Protein AF-A0A371GW96-F1 (afdb_monomer)

Foldseek 3Di:
DVVVVLVVLLVVLVVVCVVPVPDPVSVVSLLVSLVVLLVVLVVVLVVVVVVLVVVLVVVLVVLVVVLVVVVVVDPDDPVPSVVVSVVVNVVSVVVSVVVSVLSDDDDDDQLQAAPPVSAGEDWWWAAPVGHIHHLSVVVVCCVPPHQADPPPRHGHDNVRIDTPVVSVVVSVVSCVSRSNSSDDPDPPPVPDPDPPDDPDDD

Solvent-accessible surface area (backbone atoms only — not comparable to full-atom values): 11857 Å² total; per-residue (Å²): 114,68,71,60,51,54,56,50,50,53,53,50,41,55,56,42,42,75,75,40,61,80,43,64,66,51,52,54,53,48,52,54,49,29,51,53,46,24,53,56,31,52,60,53,41,54,51,50,54,51,54,52,51,56,49,48,54,52,51,54,50,52,52,53,51,51,53,54,56,53,54,75,73,43,101,62,72,71,70,62,60,54,52,54,52,52,54,52,52,54,52,50,50,52,54,54,51,61,70,44,51,60,71,49,84,78,81,82,60,67,94,49,26,17,82,82,80,70,42,70,53,85,50,36,23,28,42,92,90,71,51,58,32,36,45,53,58,51,55,45,42,42,71,76,75,37,55,39,36,94,81,83,61,45,83,39,58,81,89,58,56,39,79,32,60,69,59,47,51,51,41,50,60,46,42,75,58,26,31,63,70,41,54,74,74,79,76,81,59,96,81,70,96,78,89,81,78,78,89,72,81,136

Nearest PDB structures (foldseek):
  2f42-assembly1_A-2  TM=9.065E-01  e=1.487E-10  Danio rerio
  2c2l-assembly4_D  TM=7.627E-01  e=5.392E-11  Mus musculus
  2oxq-assembly1_D  TM=9.877E-01  e=1.028E-08  Danio rerio
  2c2l-assembly3_C  TM=5.276E-01  e=3.230E-10  Mus musculus
  7l3l-assembly2_D  TM=9.555E-01  e=3.650E-05  Homo sapiens

Radius of gyration: 25.35 Å; Cα contacts (8 Å, |Δi|>4): 154; chains: 1; bounding box: 70×41×68 Å

Structure (mmCIF, N/CA/C/O backbone):
data_AF-A0A371GW96-F1
#
_entry.id   AF-A0A371GW96-F1
#
loop_
_atom_site.group_PDB
_atom_site.id
_atom_site.type_symbol
_atom_site.label_atom_id
_atom_site.label_alt_id
_atom_site.label_comp_id
_atom_site.label_asym_id
_atom_site.label_entity_id
_atom_site.label_seq_id
_atom_site.pdbx_PDB_ins_code
_atom_site.Cartn_x
_atom_site.Cartn_y
_atom_site.Cartn_z
_atom_site.occupancy
_atom_site.B_iso_or_equiv
_atom_site.auth_seq_id
_atom_site.auth_comp_id
_atom_site.auth_asym_id
_atom_site.auth_atom_id
_atom_site.pdbx_PDB_model_num
ATOM 1 N N . MET A 1 1 ? -16.208 19.179 -3.869 1.00 54.88 1 MET A N 1
ATOM 2 C CA . MET A 1 1 ? -15.175 19.942 -4.609 1.00 54.88 1 MET A CA 1
ATOM 3 C C . MET A 1 1 ? -13.768 19.377 -4.390 1.00 54.88 1 MET A C 1
ATOM 5 O O . MET A 1 1 ? -13.076 19.176 -5.375 1.00 54.88 1 MET A O 1
ATOM 9 N N . ILE A 1 2 ? -13.374 19.031 -3.155 1.00 62.50 2 ILE A N 1
ATOM 10 C CA . ILE A 1 2 ? -12.035 18.492 -2.819 1.00 62.50 2 ILE A CA 1
ATOM 11 C C . ILE A 1 2 ? -11.739 17.123 -3.471 1.00 62.50 2 ILE A C 1
ATOM 13 O O . ILE A 1 2 ? -10.679 16.943 -4.059 1.00 62.50 2 ILE A O 1
ATOM 17 N N . LEU A 1 3 ? -12.696 16.184 -3.468 1.00 62.75 3 LEU A N 1
ATOM 18 C CA . LEU A 1 3 ? -12.509 14.853 -4.074 1.00 62.75 3 LEU A CA 1
ATOM 19 C C . LEU A 1 3 ? -12.192 14.918 -5.582 1.00 62.75 3 LEU A C 1
ATOM 21 O O . LEU A 1 3 ? -11.344 14.187 -6.082 1.00 62.75 3 LEU A O 1
ATOM 25 N N . LEU A 1 4 ? -12.852 15.835 -6.300 1.00 69.25 4 LEU A N 1
ATOM 26 C CA . LEU A 1 4 ? -12.644 16.035 -7.735 1.00 69.25 4 LEU A CA 1
ATOM 27 C C . LEU A 1 4 ? -11.243 16.589 -8.023 1.00 69.25 4 LEU A C 1
ATOM 29 O O . LEU A 1 4 ? -10.614 16.173 -8.989 1.00 69.25 4 LEU A O 1
ATOM 33 N N . LEU A 1 5 ? -10.743 17.485 -7.166 1.00 74.31 5 LEU A N 1
ATOM 34 C CA . LEU A 1 5 ? -9.399 18.044 -7.285 1.00 74.31 5 LEU A CA 1
ATOM 35 C C . LEU A 1 5 ? -8.329 16.951 -7.148 1.00 74.31 5 LEU A C 1
ATOM 37 O O . LEU A 1 5 ? -7.431 16.885 -7.980 1.00 74.31 5 LEU A O 1
ATOM 41 N N . PHE A 1 6 ? -8.469 16.046 -6.174 1.00 78.56 6 PHE A N 1
ATOM 42 C CA . PHE A 1 6 ? -7.543 14.921 -6.007 1.00 78.56 6 PHE A CA 1
ATOM 43 C C . PHE A 1 6 ? -7.522 13.988 -7.221 1.00 78.56 6 PHE A C 1
ATOM 45 O O . PHE A 1 6 ? -6.451 13.641 -7.712 1.00 78.56 6 PHE A O 1
ATOM 52 N N . VAL A 1 7 ? -8.694 13.639 -7.761 1.00 75.75 7 VAL A N 1
ATOM 53 C CA . VAL A 1 7 ? -8.794 12.792 -8.962 1.00 75.75 7 VAL A CA 1
ATOM 54 C C . VAL A 1 7 ? -8.129 13.452 -10.175 1.00 75.75 7 VAL A C 1
ATOM 56 O O . VAL A 1 7 ? -7.471 12.775 -10.965 1.00 75.75 7 VAL A O 1
ATOM 59 N N . VAL A 1 8 ? -8.285 14.769 -10.335 1.00 78.75 8 VAL A N 1
ATOM 60 C CA . VAL A 1 8 ? -7.662 15.519 -11.436 1.00 78.75 8 VAL A CA 1
ATOM 61 C C . VAL A 1 8 ? -6.141 15.585 -11.271 1.00 78.75 8 VAL A C 1
ATOM 63 O O . VAL A 1 8 ? -5.432 15.363 -12.250 1.00 78.75 8 VAL A O 1
ATOM 66 N N . ILE A 1 9 ? -5.636 15.820 -10.055 1.00 81.31 9 ILE A N 1
ATOM 67 C CA . ILE A 1 9 ? -4.192 15.850 -9.767 1.00 81.31 9 ILE A CA 1
ATOM 68 C C . ILE A 1 9 ? -3.552 14.483 -10.040 1.00 81.31 9 ILE A C 1
ATOM 70 O O . ILE A 1 9 ? -2.535 14.424 -10.723 1.00 81.31 9 ILE A O 1
ATOM 74 N N . ILE A 1 10 ? -4.167 13.385 -9.588 1.00 79.00 10 ILE A N 1
ATOM 75 C CA . ILE A 1 10 ? -3.660 12.022 -9.832 1.00 79.00 10 ILE A CA 1
ATOM 76 C C . ILE A 1 10 ? -3.586 11.728 -11.336 1.00 79.00 10 ILE A C 1
ATOM 78 O O . ILE A 1 10 ? -2.569 11.250 -11.832 1.00 79.00 10 ILE A O 1
ATOM 82 N N . LYS A 1 11 ? -4.628 12.080 -12.099 1.00 80.56 11 LYS A N 1
ATOM 83 C CA . LYS A 1 11 ? -4.605 11.913 -13.561 1.00 80.56 11 LYS A CA 1
ATOM 84 C C . LYS A 1 11 ? -3.538 12.773 -14.238 1.00 80.56 11 LYS A C 1
ATOM 86 O O . LYS A 1 11 ? -2.919 12.321 -15.197 1.00 80.56 11 LYS A O 1
ATOM 91 N N . ALA A 1 12 ? -3.318 13.998 -13.764 1.00 79.25 12 ALA A N 1
ATOM 92 C CA . ALA A 1 12 ? -2.267 14.865 -14.289 1.00 79.25 12 ALA A CA 1
ATOM 93 C C . ALA A 1 12 ? -0.863 14.306 -13.994 1.00 79.25 12 ALA A C 1
ATOM 95 O O . ALA A 1 12 ? -0.007 14.332 -14.876 1.00 79.25 12 ALA A O 1
ATOM 96 N N . LEU A 1 13 ? -0.651 13.744 -12.798 1.00 79.75 13 LEU A N 1
ATOM 97 C CA . LEU A 1 13 ? 0.582 13.047 -12.424 1.00 79.75 13 LEU A CA 1
ATOM 9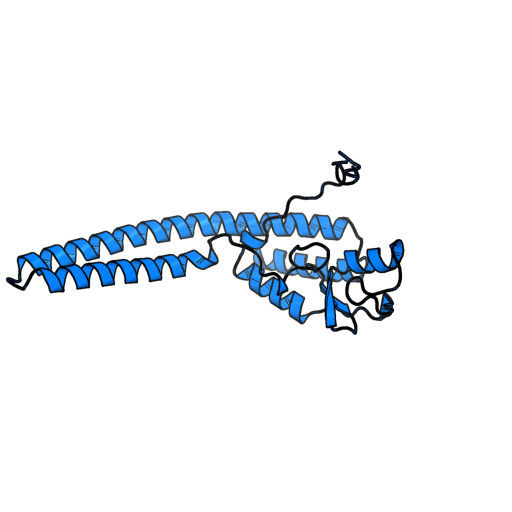8 C C . LEU A 1 13 ? 0.857 11.863 -13.351 1.00 79.75 13 LEU A C 1
ATOM 100 O O . LEU A 1 13 ? 1.956 11.750 -13.886 1.00 79.75 13 LEU A O 1
ATOM 104 N N . ASP A 1 14 ? -0.147 11.028 -13.603 1.00 78.88 14 ASP A N 1
ATOM 105 C CA . ASP A 1 14 ? -0.021 9.863 -14.482 1.00 78.88 14 ASP A CA 1
ATOM 106 C C . ASP A 1 14 ? 0.383 10.240 -15.910 1.00 78.88 14 ASP A C 1
ATOM 108 O O . ASP A 1 14 ? 1.259 9.610 -16.507 1.00 78.88 14 ASP A O 1
ATOM 112 N N . LEU A 1 15 ? -0.216 11.308 -16.441 1.00 77.81 15 LEU A N 1
ATOM 113 C CA . LEU A 1 15 ? 0.148 11.859 -17.745 1.00 77.81 15 LEU A CA 1
ATOM 114 C C . LEU A 1 15 ? 1.572 12.437 -17.735 1.00 77.81 15 LEU A C 1
ATOM 116 O O . LEU A 1 15 ? 2.328 12.232 -18.685 1.00 77.81 15 LEU A O 1
ATOM 120 N N . GLY A 1 16 ? 1.954 13.121 -16.653 1.00 74.12 16 GLY A N 1
ATOM 121 C CA . GLY A 1 16 ? 3.293 13.678 -16.464 1.00 74.12 16 GLY A CA 1
ATOM 122 C C . GLY A 1 16 ? 4.383 12.607 -16.408 1.00 74.12 16 GLY A C 1
ATOM 123 O O . GLY A 1 16 ? 5.405 12.748 -17.079 1.00 74.12 16 GLY A O 1
ATOM 124 N N . ARG A 1 17 ? 4.146 11.505 -15.685 1.00 77.88 17 ARG A N 1
ATOM 125 C CA . ARG A 1 17 ? 5.076 10.366 -15.582 1.00 77.88 17 ARG A CA 1
ATOM 126 C C . ARG A 1 17 ? 5.319 9.684 -16.922 1.00 77.88 17 ARG A C 1
ATOM 128 O O . ARG A 1 17 ? 6.458 9.353 -17.240 1.00 77.88 17 ARG A O 1
ATOM 135 N N . GLY A 1 18 ? 4.272 9.533 -17.734 1.00 69.88 18 GLY A N 1
ATOM 136 C CA . GLY A 1 18 ? 4.399 8.998 -19.091 1.00 69.88 18 GLY A CA 1
ATOM 137 C C . GLY A 1 18 ? 5.239 9.887 -20.016 1.00 69.88 18 GLY A C 1
ATOM 138 O O . GLY A 1 18 ? 5.981 9.371 -20.849 1.00 69.88 18 GLY A O 1
ATOM 139 N N . ALA A 1 19 ? 5.149 11.213 -19.861 1.00 70.69 19 ALA A N 1
ATOM 140 C CA . ALA A 1 19 ? 5.871 12.177 -20.692 1.00 70.69 19 ALA A CA 1
ATOM 141 C C . ALA A 1 19 ? 7.328 12.401 -20.248 1.00 70.69 19 ALA A C 1
ATOM 143 O O . ALA A 1 19 ? 8.216 12.523 -21.092 1.00 70.69 19 ALA A O 1
ATOM 144 N N . ASN A 1 20 ? 7.585 12.463 -18.938 1.00 73.50 20 ASN A N 1
ATOM 145 C CA . ASN A 1 20 ? 8.922 12.609 -18.370 1.00 73.50 20 ASN A CA 1
ATOM 146 C C . ASN A 1 20 ? 9.048 11.821 -17.049 1.00 73.50 20 ASN A C 1
ATOM 148 O O . ASN A 1 20 ? 8.797 12.376 -15.976 1.00 73.50 20 ASN A O 1
ATOM 152 N N . PRO A 1 21 ? 9.514 10.559 -17.103 1.00 66.88 21 PRO A N 1
ATOM 153 C CA . PRO A 1 21 ? 9.660 9.695 -15.928 1.00 66.88 21 PRO A CA 1
ATOM 154 C C . PRO A 1 21 ? 10.619 10.215 -14.850 1.00 66.88 21 PRO A C 1
ATOM 156 O O . PRO A 1 21 ? 10.612 9.705 -13.737 1.00 66.88 21 PRO A O 1
ATOM 159 N N . LYS A 1 22 ? 11.479 11.188 -15.182 1.00 65.81 22 LYS A N 1
ATOM 160 C CA . LYS A 1 22 ? 12.466 11.792 -14.269 1.00 65.81 22 LYS A CA 1
ATOM 161 C C . LYS A 1 22 ? 12.126 13.244 -13.915 1.00 65.81 22 LYS A C 1
ATOM 163 O O . LYS A 1 22 ? 12.984 13.984 -13.440 1.00 65.81 22 LYS A O 1
ATOM 168 N N . GLY A 1 23 ? 10.911 13.699 -14.223 1.00 69.69 23 GLY A N 1
ATOM 169 C CA . GLY A 1 23 ? 10.505 15.079 -13.985 1.00 69.69 23 GLY A CA 1
ATOM 170 C C . GLY A 1 23 ? 10.379 15.380 -12.493 1.00 69.69 23 GLY A C 1
ATOM 171 O O . GLY A 1 23 ? 9.432 14.919 -11.866 1.00 69.69 23 GLY A O 1
ATOM 172 N N . TYR A 1 24 ? 11.277 16.210 -11.952 1.00 71.44 24 TYR A N 1
ATOM 173 C CA . TYR A 1 24 ? 11.259 16.659 -10.549 1.00 71.44 24 TYR A CA 1
ATOM 174 C C . TYR A 1 24 ? 9.893 17.224 -10.116 1.00 71.44 24 TYR A C 1
ATOM 176 O O . TYR A 1 24 ? 9.427 16.963 -9.017 1.00 71.44 24 TYR A O 1
ATOM 184 N N . MET A 1 25 ? 9.200 17.916 -11.025 1.00 75.50 25 MET A N 1
ATOM 185 C CA . MET A 1 25 ? 7.887 18.512 -10.773 1.00 75.50 25 MET A CA 1
ATOM 186 C C . MET A 1 25 ? 6.794 17.469 -10.501 1.00 75.50 25 MET A C 1
ATOM 188 O O . MET A 1 25 ? 5.874 17.715 -9.731 1.00 75.50 25 MET A O 1
ATOM 192 N N . VAL A 1 26 ? 6.872 16.298 -11.138 1.00 76.50 26 VAL A N 1
ATOM 193 C CA . VAL A 1 26 ? 5.908 15.211 -10.921 1.00 76.50 26 VAL A CA 1
ATOM 194 C C . VAL A 1 26 ? 6.096 14.613 -9.529 1.00 76.50 26 VAL A C 1
ATOM 196 O O . VAL A 1 26 ? 5.116 14.282 -8.866 1.00 76.50 26 VAL A O 1
ATOM 199 N N . GLU A 1 27 ? 7.346 14.521 -9.082 1.00 76.62 27 GLU A N 1
ATOM 200 C CA . GLU A 1 27 ? 7.677 14.079 -7.733 1.00 76.62 27 GLU A CA 1
ATOM 201 C C . GLU A 1 27 ? 7.176 15.093 -6.698 1.00 76.62 27 GLU A C 1
ATOM 203 O O . GLU A 1 27 ? 6.371 14.734 -5.850 1.00 76.62 27 GLU A O 1
ATOM 208 N N . GLU A 1 28 ? 7.511 16.379 -6.834 1.00 78.44 28 GLU A N 1
ATOM 209 C CA . GLU A 1 28 ? 7.040 17.446 -5.930 1.00 78.44 28 GLU A CA 1
ATOM 210 C C . GLU A 1 28 ? 5.505 17.495 -5.804 1.00 78.44 28 GLU A C 1
ATOM 212 O O . GLU A 1 28 ? 4.961 17.620 -4.706 1.00 78.44 28 GLU A O 1
ATOM 217 N N . ILE A 1 29 ? 4.776 17.352 -6.918 1.00 81.75 29 ILE A N 1
ATOM 218 C CA . ILE A 1 29 ? 3.305 17.314 -6.894 1.00 81.75 29 ILE A CA 1
ATOM 219 C C . ILE A 1 29 ? 2.805 16.069 -6.150 1.00 81.75 29 ILE A C 1
ATOM 221 O O . ILE A 1 29 ? 1.831 16.157 -5.397 1.00 81.75 29 ILE A O 1
ATOM 225 N N . TRP A 1 30 ? 3.438 14.911 -6.354 1.00 83.00 30 TRP A N 1
ATOM 226 C CA . TRP A 1 30 ? 3.075 13.688 -5.640 1.00 83.00 30 TRP A CA 1
ATOM 227 C C . TRP A 1 30 ? 3.340 13.820 -4.136 1.00 83.00 30 TRP A C 1
ATOM 229 O O . TRP A 1 30 ? 2.489 13.443 -3.334 1.00 83.00 30 TRP A O 1
ATOM 239 N N . GLN A 1 31 ? 4.461 14.425 -3.755 1.00 82.94 31 GLN A N 1
ATOM 240 C CA . GLN A 1 31 ? 4.839 14.677 -2.367 1.00 82.94 31 GLN A CA 1
ATOM 241 C C . GLN A 1 31 ? 3.807 15.544 -1.635 1.00 82.94 31 GLN A C 1
ATOM 243 O O . GLN A 1 31 ? 3.336 15.187 -0.551 1.00 82.94 31 GLN A O 1
ATOM 248 N N . GLU A 1 32 ? 3.390 16.655 -2.246 1.00 85.44 32 GLU A N 1
ATOM 249 C CA . GLU A 1 32 ? 2.357 17.523 -1.672 1.00 85.44 32 GLU A CA 1
ATOM 250 C C . GLU A 1 32 ? 0.982 16.836 -1.629 1.00 85.44 32 GLU A C 1
ATOM 252 O O . GLU A 1 32 ? 0.240 16.977 -0.652 1.00 85.44 32 GLU A O 1
ATOM 257 N N . LEU A 1 33 ? 0.650 16.028 -2.643 1.00 86.12 33 LEU A N 1
ATOM 258 C CA . LEU A 1 33 ? -0.557 15.201 -2.645 1.00 86.12 33 LEU A CA 1
ATOM 259 C C . LEU A 1 33 ? -0.555 14.192 -1.486 1.00 86.12 33 LEU A C 1
ATOM 261 O O . LEU A 1 33 ? -1.548 14.096 -0.760 1.00 86.12 33 LEU A O 1
ATOM 265 N N . ALA A 1 34 ? 0.540 13.451 -1.311 1.00 86.69 34 ALA A N 1
ATOM 266 C CA . ALA A 1 34 ? 0.698 12.453 -0.260 1.00 86.69 34 ALA A CA 1
ATOM 267 C C . ALA A 1 34 ? 0.591 13.099 1.125 1.00 86.69 34 ALA A C 1
ATOM 269 O O . ALA A 1 34 ? -0.170 12.635 1.974 1.00 86.69 34 ALA A O 1
ATOM 270 N N . LYS A 1 35 ? 1.247 14.246 1.322 1.00 86.06 35 LYS A N 1
ATOM 271 C CA . LYS A 1 35 ? 1.142 15.039 2.551 1.00 86.06 35 LYS A CA 1
ATOM 272 C C . LYS A 1 35 ? -0.295 15.469 2.845 1.00 86.06 35 LYS A C 1
ATOM 274 O O . LYS A 1 35 ? -0.766 15.298 3.968 1.00 86.06 35 LYS A O 1
ATOM 279 N N . ALA A 1 36 ? -1.015 15.990 1.851 1.00 88.88 36 ALA A N 1
ATOM 280 C CA . ALA A 1 36 ? -2.414 16.379 2.018 1.00 88.88 36 ALA A CA 1
ATOM 281 C C . ALA A 1 36 ? -3.308 15.180 2.380 1.00 88.88 36 ALA A C 1
ATOM 283 O O . ALA A 1 36 ? -4.168 15.293 3.256 1.00 88.88 36 ALA A O 1
ATOM 284 N N . LYS A 1 37 ? -3.083 14.024 1.744 1.00 88.94 37 LYS A N 1
ATOM 285 C CA . LYS A 1 37 ? -3.809 12.777 2.023 1.00 88.94 37 LYS A CA 1
ATOM 286 C C . LYS A 1 37 ? -3.530 12.231 3.419 1.00 88.94 37 LYS A C 1
ATOM 288 O O . LYS A 1 37 ? -4.464 11.830 4.111 1.00 88.94 37 LYS A O 1
ATOM 293 N N . TYR A 1 38 ? -2.274 12.276 3.851 1.00 90.06 38 TYR A N 1
ATOM 294 C CA . TYR A 1 38 ? -1.885 11.886 5.199 1.00 90.06 38 TYR A CA 1
ATOM 295 C C . TYR A 1 38 ? -2.564 12.770 6.255 1.00 90.06 38 TYR A C 1
ATOM 297 O O . TYR A 1 38 ? -3.153 12.245 7.193 1.00 90.06 38 TYR A O 1
ATOM 305 N N . LEU A 1 39 ? -2.560 14.097 6.081 1.00 89.19 39 LEU A N 1
ATOM 306 C CA . LEU A 1 39 ? -3.214 15.026 7.014 1.00 89.19 39 LEU A CA 1
ATOM 307 C C . LEU A 1 39 ? -4.739 14.833 7.070 1.00 89.19 39 LEU A C 1
ATOM 309 O O . LEU A 1 39 ? -5.338 14.888 8.144 1.00 89.19 39 LEU A O 1
ATOM 313 N N . GLU A 1 40 ? -5.377 14.585 5.919 1.00 90.56 40 GLU A N 1
ATOM 314 C CA . GLU A 1 40 ? -6.804 14.240 5.843 1.00 90.56 40 GLU A CA 1
ATOM 315 C C . GLU A 1 40 ? -7.107 12.963 6.645 1.00 90.56 40 GLU A C 1
ATOM 317 O O . GLU A 1 40 ? -8.076 12.919 7.417 1.00 90.56 40 GLU A O 1
ATOM 322 N N . TRP A 1 41 ? -6.262 11.939 6.496 1.00 91.62 41 TRP A N 1
ATOM 323 C CA . TRP A 1 41 ? -6.361 10.709 7.273 1.00 91.62 41 TRP A CA 1
ATOM 324 C C . TRP A 1 41 ? -6.126 10.953 8.766 1.00 91.62 41 TRP A C 1
ATOM 326 O O . TRP A 1 41 ? -6.955 10.522 9.558 1.00 91.62 41 TRP A O 1
ATOM 336 N N . GLU A 1 42 ? -5.071 11.667 9.156 1.00 91.44 42 GLU A N 1
ATOM 337 C CA . GLU A 1 42 ? -4.680 11.893 10.554 1.00 91.44 42 GLU A CA 1
ATOM 338 C C . GLU A 1 42 ? -5.793 12.585 11.350 1.00 91.44 42 GLU A C 1
ATOM 340 O O . GLU A 1 42 ? -6.158 12.139 12.441 1.00 91.44 42 GLU A O 1
ATOM 345 N N . LEU A 1 43 ? -6.409 13.619 10.768 1.00 90.69 43 LEU A N 1
ATOM 346 C CA . LEU A 1 43 ? -7.550 14.308 11.370 1.00 90.69 43 LEU A CA 1
ATOM 347 C C . LEU A 1 43 ? -8.750 13.367 11.545 1.00 90.69 43 LEU A C 1
ATOM 349 O O . LEU A 1 43 ? -9.379 13.319 12.605 1.00 90.69 43 LEU A O 1
ATOM 353 N N . SER A 1 44 ? -9.077 12.618 10.491 1.00 91.31 44 SER A N 1
ATOM 354 C CA . SER A 1 44 ? -10.245 11.735 10.478 1.00 91.31 44 SER A CA 1
ATOM 355 C C . SER A 1 44 ? -10.062 10.528 11.404 1.00 91.31 44 SER A C 1
ATOM 357 O O . SER A 1 44 ? -10.995 10.142 12.105 1.00 91.31 44 SER A O 1
ATOM 359 N N . SER A 1 45 ? -8.858 9.959 11.427 1.00 92.81 45 SER A N 1
ATOM 360 C CA . SER A 1 45 ? -8.440 8.833 12.263 1.00 92.81 45 SER A CA 1
ATOM 361 C C . SER A 1 45 ? -8.419 9.222 13.737 1.00 92.81 45 SER A C 1
ATOM 363 O O . SER A 1 45 ? -9.001 8.520 14.556 1.00 92.81 45 SER A O 1
ATOM 365 N N . SER A 1 46 ? -7.881 10.399 14.077 1.00 91.56 46 SER A N 1
ATOM 366 C CA . SER A 1 46 ? -7.886 10.903 15.457 1.00 91.56 46 SER A CA 1
ATOM 367 C C . SER A 1 46 ? -9.302 10.993 16.025 1.00 91.56 46 SER A C 1
ATOM 369 O O . SER A 1 46 ? -9.553 10.561 17.149 1.00 91.56 46 SER A O 1
ATOM 371 N N . LYS A 1 47 ? -10.251 11.503 15.228 1.00 93.19 47 LYS A N 1
ATOM 372 C CA . LYS A 1 47 ? -11.663 11.549 15.618 1.00 93.19 47 LYS A CA 1
ATOM 373 C C . LYS A 1 47 ? -12.247 10.146 15.796 1.00 93.19 47 LYS A C 1
ATOM 375 O O . LYS A 1 47 ? -12.854 9.877 16.827 1.00 93.19 47 LYS A O 1
ATOM 380 N N . ARG A 1 48 ? -12.037 9.249 14.824 1.00 93.69 48 ARG 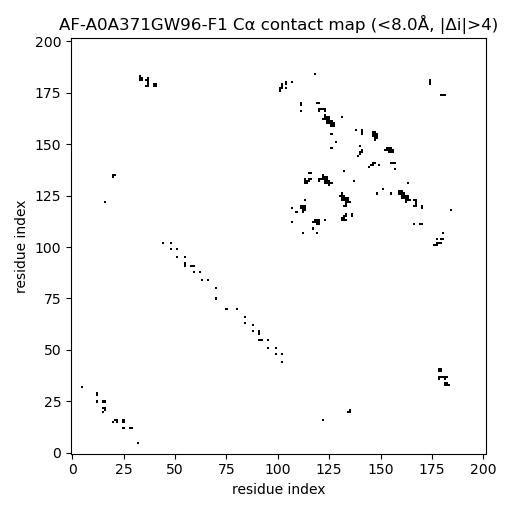A N 1
ATOM 381 C CA . ARG A 1 48 ? -12.523 7.861 14.900 1.00 93.69 48 ARG A CA 1
ATOM 382 C C . ARG A 1 48 ? -11.953 7.117 16.103 1.00 93.69 48 ARG A C 1
ATOM 384 O O . ARG A 1 48 ? -12.707 6.438 16.785 1.00 93.69 48 ARG A O 1
ATOM 391 N N . SER A 1 49 ? -10.665 7.278 16.395 1.00 94.19 49 SER A N 1
ATOM 392 C CA . SER A 1 49 ? -10.011 6.684 17.561 1.00 94.19 49 SER A CA 1
ATOM 393 C C . SER A 1 49 ? -10.649 7.163 18.864 1.00 94.19 49 SER A C 1
ATOM 395 O O . SER A 1 49 ? -10.876 6.353 19.760 1.00 94.19 49 SER A O 1
ATOM 397 N N . TRP A 1 50 ? -10.960 8.457 18.967 1.00 95.19 50 TRP A N 1
ATOM 398 C CA . TRP A 1 50 ? -11.647 9.024 20.129 1.00 95.19 50 TRP A CA 1
ATOM 399 C C . TRP A 1 50 ? -13.061 8.461 20.300 1.00 95.19 50 TRP A C 1
ATOM 401 O O . TRP A 1 50 ? -13.427 8.019 21.392 1.00 95.19 50 TRP A O 1
ATOM 411 N N . ASP A 1 51 ? -13.842 8.442 19.217 1.00 96.31 51 ASP A N 1
ATOM 412 C CA . ASP A 1 51 ? -15.207 7.910 19.212 1.00 96.31 51 ASP A CA 1
ATOM 413 C C . ASP A 1 51 ? -15.210 6.413 19.584 1.00 96.31 51 ASP A C 1
ATOM 415 O O . ASP A 1 51 ? -16.014 5.964 20.405 1.00 96.31 51 ASP A O 1
ATOM 419 N N . LEU A 1 52 ? -14.269 5.647 19.024 1.00 96.00 52 LEU A N 1
ATOM 420 C CA . LEU A 1 52 ? -14.123 4.211 19.243 1.00 96.00 52 LEU A CA 1
ATOM 421 C C . LEU A 1 52 ? -13.733 3.890 20.692 1.00 96.00 52 LEU A C 1
ATOM 423 O O . LEU A 1 52 ? -14.331 3.000 21.295 1.00 96.00 52 LEU A O 1
ATOM 427 N N . GLN A 1 53 ? -12.786 4.637 21.266 1.00 96.00 53 GLN A N 1
ATOM 428 C CA . GLN A 1 53 ? -12.376 4.470 22.662 1.00 96.00 53 GLN A CA 1
ATOM 429 C C . GLN A 1 53 ? -13.518 4.811 23.627 1.00 96.00 53 GLN A C 1
ATOM 431 O O . GLN A 1 53 ? -13.811 4.034 24.534 1.00 96.00 53 GLN A O 1
ATOM 436 N N . SER A 1 54 ? -14.218 5.924 23.386 1.00 98.00 54 SER A N 1
ATOM 437 C CA . SER A 1 54 ? -15.364 6.335 24.210 1.00 98.00 54 SER A CA 1
ATOM 438 C C . SER A 1 54 ? -16.465 5.271 24.207 1.00 98.00 54 SER A C 1
ATOM 440 O O . SER A 1 54 ? -17.043 4.946 25.245 1.00 98.00 54 SER A O 1
ATOM 442 N N . LEU A 1 55 ? -16.750 4.696 23.034 1.00 98.00 55 LEU A N 1
ATOM 443 C CA . LEU A 1 55 ? -17.745 3.639 22.896 1.00 98.00 55 LEU A CA 1
ATOM 444 C C . LEU A 1 55 ? -17.290 2.334 23.566 1.00 98.00 55 LEU A C 1
ATOM 446 O O . LEU A 1 55 ? -18.106 1.677 24.212 1.00 98.00 55 LEU A O 1
ATOM 450 N N . LYS A 1 56 ? -16.002 1.977 23.459 1.00 97.56 56 LYS A N 1
ATOM 451 C CA . LYS A 1 56 ? -15.425 0.797 24.122 1.00 97.56 56 LYS A CA 1
ATOM 452 C C . LYS A 1 56 ? -15.634 0.865 25.632 1.00 97.56 56 LYS A C 1
ATOM 454 O O . LYS A 1 56 ? -16.190 -0.064 26.212 1.00 97.56 56 LYS A O 1
ATOM 459 N N . GLU A 1 57 ? -15.269 1.984 26.252 1.00 97.38 57 GLU A N 1
ATOM 460 C CA . GLU A 1 57 ? -15.413 2.202 27.697 1.00 97.38 57 GLU A CA 1
ATOM 461 C C . GLU A 1 57 ? -16.878 2.135 28.156 1.00 97.38 57 GLU A C 1
ATOM 463 O O . GLU A 1 57 ? -17.191 1.525 29.187 1.00 97.38 57 GLU A O 1
ATOM 468 N N . ALA A 1 58 ? -17.795 2.710 27.371 1.00 97.88 58 ALA A N 1
ATOM 469 C CA . ALA A 1 58 ? -19.227 2.637 27.644 1.00 97.88 58 ALA A CA 1
ATOM 470 C C . ALA A 1 58 ? -19.750 1.191 27.572 1.00 97.88 58 ALA A C 1
ATOM 472 O O . ALA A 1 58 ? -20.485 0.754 28.461 1.00 97.88 58 ALA A O 1
ATOM 473 N N . CYS A 1 59 ? -19.347 0.425 26.553 1.00 97.19 59 CYS A N 1
ATOM 474 C CA . CYS A 1 59 ? -19.730 -0.978 26.407 1.00 97.19 59 CYS A CA 1
ATOM 475 C C . CYS A 1 59 ? -19.164 -1.857 27.530 1.00 97.19 59 CYS A C 1
ATOM 477 O O . CYS A 1 59 ? -19.894 -2.679 28.083 1.00 97.19 59 CYS A O 1
ATOM 479 N N . GLU A 1 60 ? -17.897 -1.674 27.904 1.00 95.69 60 GLU A N 1
ATOM 480 C CA . GLU A 1 60 ? -17.283 -2.404 29.017 1.00 95.69 60 GLU A CA 1
ATOM 481 C C . GLU A 1 60 ? -17.997 -2.126 30.343 1.00 95.69 60 GLU A C 1
ATOM 483 O O . GLU A 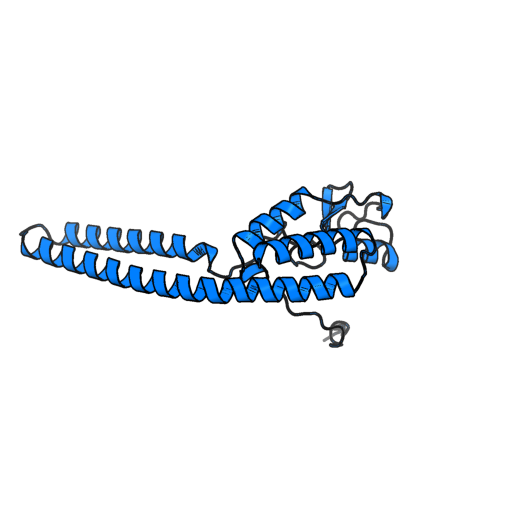1 60 ? -18.247 -3.050 31.119 1.00 95.69 60 GLU A O 1
ATOM 488 N N . SER A 1 61 ? -18.343 -0.862 30.599 1.00 95.44 61 SER A N 1
ATOM 489 C CA . SER A 1 61 ? -19.069 -0.460 31.807 1.00 95.44 61 SER A CA 1
ATOM 490 C C . SER A 1 61 ? -20.462 -1.090 31.853 1.00 95.44 61 SER A C 1
ATOM 492 O O . SER A 1 61 ? -20.831 -1.684 32.865 1.00 95.44 61 SER A O 1
ATOM 494 N N . ALA A 1 62 ? -21.198 -1.050 30.737 1.00 95.31 62 ALA A N 1
ATOM 495 C CA . ALA A 1 62 ? -22.526 -1.650 30.630 1.00 95.31 62 ALA A CA 1
ATOM 496 C C . ALA A 1 62 ? -22.504 -3.182 30.797 1.00 95.31 62 ALA A C 1
ATOM 498 O O . ALA A 1 62 ? -23.388 -3.744 31.445 1.00 95.31 62 ALA A O 1
ATOM 499 N N . LEU A 1 63 ? -21.490 -3.870 30.253 1.00 92.44 63 LEU A N 1
ATOM 500 C CA . LEU A 1 63 ? -21.317 -5.313 30.458 1.00 92.44 63 LEU A CA 1
ATOM 501 C C . LEU A 1 63 ? -21.062 -5.633 31.935 1.00 92.44 63 LEU A C 1
ATOM 503 O O . LEU A 1 63 ? -21.720 -6.507 32.496 1.00 92.44 63 LEU A O 1
ATOM 507 N N . LYS A 1 64 ? -20.151 -4.899 32.586 1.00 89.44 64 LYS A N 1
ATOM 508 C CA . LYS A 1 64 ? -19.839 -5.084 34.014 1.00 89.44 64 LYS A CA 1
ATOM 509 C C . LYS A 1 64 ? -21.066 -4.848 34.901 1.00 89.44 64 LYS A C 1
ATOM 511 O O . LYS A 1 64 ? -21.311 -5.640 35.809 1.00 89.44 64 LYS A O 1
ATOM 516 N N . GLU A 1 65 ? -21.856 -3.811 34.622 1.00 90.75 65 GLU A N 1
ATOM 517 C CA . GLU A 1 65 ? -23.094 -3.519 35.357 1.00 90.75 65 GLU A CA 1
ATOM 518 C C . GLU A 1 65 ? -24.143 -4.625 35.178 1.00 90.75 65 GLU A C 1
ATOM 520 O O . GLU A 1 65 ? -24.730 -5.085 36.158 1.00 90.75 65 GLU A O 1
ATOM 525 N N . LYS A 1 66 ? -24.332 -5.121 33.949 1.00 88.56 66 LYS A N 1
ATOM 526 C CA . LYS A 1 66 ? -25.237 -6.244 33.681 1.00 88.56 66 LYS A CA 1
ATOM 527 C C . LYS A 1 66 ? -24.850 -7.488 34.484 1.00 88.56 66 LYS A C 1
ATOM 529 O O . LYS A 1 66 ? -25.707 -8.077 35.139 1.00 88.56 66 LYS A O 1
ATOM 534 N N . HIS A 1 67 ? -23.571 -7.865 34.473 1.00 84.31 67 HIS A N 1
ATOM 535 C CA . HIS A 1 67 ? -23.099 -9.016 35.245 1.00 84.31 67 HIS A CA 1
ATOM 536 C C . HIS A 1 67 ? -23.292 -8.827 36.751 1.00 84.31 67 HIS A C 1
ATOM 538 O O . HIS A 1 67 ? -23.680 -9.771 37.437 1.00 84.31 67 HIS A O 1
ATOM 544 N N . PHE A 1 68 ? -23.076 -7.612 37.265 1.00 82.81 68 PHE A N 1
ATOM 545 C CA . PHE A 1 68 ? -23.338 -7.294 38.667 1.00 82.81 68 PHE A CA 1
ATOM 546 C C . PHE A 1 68 ? -24.819 -7.506 39.038 1.00 82.81 68 PHE A C 1
ATOM 548 O O . PHE A 1 68 ? -25.116 -8.103 40.074 1.00 82.81 68 PHE A O 1
ATOM 555 N N . LEU A 1 69 ? -25.753 -7.084 38.176 1.00 82.69 69 LEU A N 1
ATOM 556 C CA . LEU A 1 69 ? -27.195 -7.279 38.378 1.00 82.69 69 LEU A CA 1
ATOM 557 C C . LEU A 1 69 ? -27.634 -8.749 38.262 1.00 82.69 69 LEU A C 1
ATOM 559 O O . LEU A 1 69 ? -28.520 -9.176 39.007 1.00 82.69 69 LEU A O 1
ATOM 563 N N . ASP A 1 70 ? -27.026 -9.522 37.359 1.00 80.75 70 ASP A N 1
ATOM 564 C CA . ASP A 1 70 ? -27.316 -10.952 37.177 1.00 80.75 70 ASP A CA 1
ATOM 565 C C . ASP A 1 70 ? -26.796 -11.790 38.363 1.00 80.75 70 ASP A C 1
ATOM 567 O O . ASP A 1 70 ? -27.482 -12.706 38.834 1.00 80.75 70 ASP A O 1
ATOM 571 N N . ALA A 1 71 ? -25.621 -11.433 38.900 1.00 75.75 71 ALA A N 1
ATOM 572 C CA . ALA A 1 71 ? -25.039 -12.047 40.093 1.00 75.75 71 ALA A CA 1
ATOM 573 C C . ALA A 1 71 ? -25.859 -11.757 41.363 1.00 75.75 71 ALA A C 1
ATOM 575 O O . ALA A 1 71 ? -26.000 -12.628 42.217 1.00 75.75 71 ALA A O 1
ATOM 576 N N .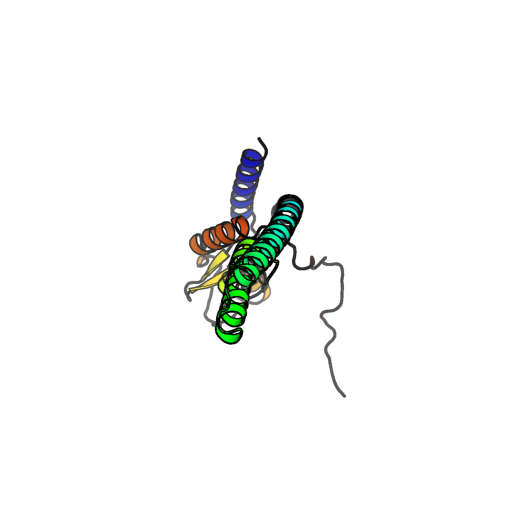 ALA A 1 72 ? -26.451 -10.563 41.476 1.00 73.19 72 ALA A N 1
ATOM 577 C CA . ALA A 1 72 ? -27.316 -10.203 42.601 1.00 73.19 72 ALA A CA 1
ATOM 578 C C . ALA A 1 72 ? -28.658 -10.965 42.615 1.00 73.19 72 ALA A C 1
ATOM 580 O O . ALA A 1 72 ? -29.274 -11.102 43.671 1.00 73.19 72 ALA A O 1
ATOM 581 N N . GLN A 1 73 ? -29.124 -11.453 41.460 1.00 69.00 73 GLN A N 1
ATOM 582 C CA . GLN A 1 73 ? -30.414 -12.142 41.317 1.00 69.00 73 GLN A CA 1
ATOM 583 C C . GLN A 1 73 ? -30.320 -13.672 41.389 1.00 69.00 73 GLN A C 1
ATOM 585 O O . GLN A 1 73 ? -31.351 -14.337 41.498 1.00 69.00 73 GLN A O 1
ATOM 590 N N . THR A 1 74 ? -29.117 -14.247 41.330 1.00 60.06 74 THR A N 1
ATOM 591 C CA . THR A 1 74 ? -28.947 -15.687 41.120 1.00 60.06 74 THR A CA 1
ATOM 592 C C . THR A 1 74 ? -27.983 -16.309 42.137 1.00 60.06 74 THR A C 1
ATOM 594 O O . THR A 1 74 ? -26.783 -16.073 42.069 1.00 60.06 74 THR A O 1
ATOM 597 N N . GLU A 1 75 ? -28.470 -17.205 43.009 1.00 57.66 75 GLU A N 1
ATOM 598 C CA . GLU A 1 75 ? -27.641 -18.109 43.842 1.00 57.66 75 GLU A CA 1
ATOM 599 C C . GLU A 1 75 ? -26.976 -19.229 42.997 1.00 57.66 75 GLU A C 1
ATOM 601 O O . GLU A 1 75 ? -27.083 -20.417 43.302 1.00 57.66 75 GLU A O 1
ATOM 606 N N . ARG A 1 76 ? -26.340 -18.892 41.866 1.00 56.50 76 ARG A N 1
ATOM 607 C CA . ARG A 1 76 ? -25.642 -19.868 41.008 1.00 56.50 76 ARG A CA 1
ATOM 608 C C . ARG A 1 76 ? -24.151 -19.934 41.327 1.00 56.50 76 ARG A C 1
ATOM 610 O O . ARG A 1 76 ? -23.541 -18.965 41.764 1.00 56.50 76 ARG A O 1
ATOM 617 N N . PHE A 1 77 ? -23.590 -21.119 41.085 1.00 55.09 77 PHE A N 1
ATOM 618 C CA . PHE A 1 77 ? -22.178 -21.461 41.243 1.00 55.09 77 PHE A CA 1
ATOM 619 C C . PHE A 1 77 ? -21.257 -20.391 40.626 1.00 55.09 77 PHE A C 1
ATOM 621 O O . PHE A 1 77 ? -21.350 -20.084 39.441 1.00 55.09 77 PHE A O 1
ATOM 628 N N . VAL A 1 78 ? -20.359 -19.849 41.451 1.00 58.41 78 VAL A N 1
ATOM 629 C CA . VAL A 1 78 ? -19.510 -18.667 41.187 1.00 58.41 78 VAL A CA 1
ATOM 630 C C . VAL A 1 78 ? 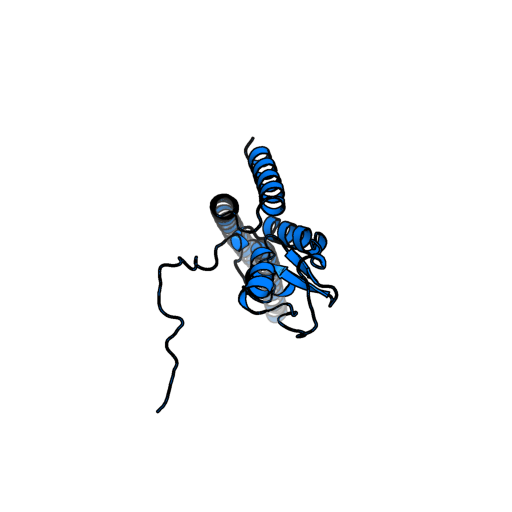-18.542 -18.854 39.998 1.00 58.41 78 VAL A C 1
ATOM 632 O O . VAL A 1 78 ? -18.098 -17.879 39.391 1.00 58.41 78 VAL A O 1
ATOM 635 N N . ASP A 1 79 ? -18.243 -20.103 39.637 1.00 59.16 79 ASP A N 1
ATOM 636 C CA . ASP A 1 79 ? -17.193 -20.465 38.671 1.00 59.16 79 ASP A CA 1
ATOM 637 C C . ASP A 1 79 ? -17.622 -20.307 37.191 1.00 59.16 79 ASP A C 1
ATOM 639 O O . ASP A 1 79 ? -16.833 -19.914 36.332 1.00 59.16 79 ASP A O 1
ATOM 643 N N . ASP A 1 80 ? -18.905 -20.532 36.886 1.00 62.59 80 ASP A N 1
ATOM 644 C CA . ASP A 1 80 ? -19.449 -20.484 35.514 1.00 62.59 80 ASP A CA 1
ATOM 645 C C . ASP A 1 80 ? -19.732 -19.038 35.050 1.00 62.59 80 ASP A C 1
ATOM 647 O O . ASP A 1 80 ? -19.464 -18.650 33.911 1.00 62.59 80 ASP A O 1
ATOM 651 N N . ALA A 1 81 ? -20.195 -18.182 35.969 1.00 64.62 81 ALA A N 1
ATOM 652 C CA . ALA A 1 81 ? -20.522 -16.783 35.678 1.00 64.62 81 ALA A CA 1
ATOM 653 C C . ALA A 1 81 ? -19.276 -15.910 35.436 1.00 64.62 81 ALA A C 1
ATOM 655 O O . ALA A 1 81 ? -19.291 -15.032 34.571 1.00 64.62 81 ALA A O 1
ATOM 656 N N . THR A 1 82 ? -18.189 -16.172 36.170 1.00 71.69 82 THR A N 1
ATOM 657 C CA . THR A 1 82 ? -16.924 -15.427 36.043 1.00 71.69 82 THR A CA 1
ATOM 658 C C . THR A 1 82 ? -16.238 -15.730 34.707 1.00 71.69 82 THR A C 1
ATOM 660 O O . THR A 1 82 ? -15.771 -14.815 34.027 1.00 71.69 82 THR A O 1
ATOM 663 N N . THR A 1 83 ? -16.253 -16.999 34.287 1.00 74.81 83 THR A N 1
ATOM 664 C CA . THR A 1 83 ? -15.755 -17.435 32.974 1.00 74.81 83 THR A CA 1
ATOM 665 C C . THR A 1 83 ? -16.528 -16.764 31.834 1.00 74.81 83 THR A C 1
ATOM 667 O O . THR A 1 83 ? -15.920 -16.160 30.951 1.00 74.81 83 THR A O 1
ATOM 670 N N . SER A 1 84 ? -17.865 -16.753 31.897 1.00 81.00 84 SER A N 1
ATOM 671 C CA . SER A 1 84 ? -18.706 -16.130 30.863 1.00 81.00 84 SER A CA 1
ATOM 672 C C . SER A 1 84 ? -18.496 -14.611 30.733 1.00 81.00 84 SER A C 1
ATOM 674 O O . SER A 1 84 ? -18.506 -14.072 29.624 1.00 81.00 84 SER A O 1
ATOM 676 N N . GLN A 1 85 ? -18.254 -13.906 31.845 1.00 83.50 85 GLN A N 1
ATOM 677 C CA . GLN A 1 85 ? -17.925 -12.476 31.828 1.00 83.50 85 GLN A CA 1
ATOM 678 C C . GLN A 1 85 ? -16.585 -12.196 31.133 1.00 83.50 85 GLN A C 1
ATOM 680 O O . GLN A 1 85 ? -16.487 -11.257 30.338 1.00 83.50 85 GLN A O 1
ATOM 685 N N . SER A 1 86 ? -15.558 -13.000 31.427 1.00 87.31 86 SER A N 1
ATOM 686 C CA . SER A 1 86 ? -14.241 -12.870 30.792 1.00 87.31 86 SER A CA 1
ATOM 687 C C . SER A 1 86 ? -14.348 -13.045 29.275 1.00 87.31 86 SER A C 1
ATOM 689 O O . SER A 1 86 ? -13.873 -12.200 28.520 1.00 87.31 86 SER A O 1
ATOM 691 N N . GLU A 1 87 ? -15.070 -14.073 28.820 1.00 91.19 87 GLU A N 1
ATOM 692 C CA . GLU A 1 87 ? -15.276 -14.350 27.393 1.00 91.19 87 GLU A CA 1
ATOM 693 C C . GLU A 1 87 ? -15.974 -13.197 26.653 1.00 91.19 87 GLU A C 1
ATOM 695 O O . GLU A 1 87 ? -15.620 -12.879 25.512 1.00 91.19 87 GLU A O 1
ATOM 700 N N . GLN A 1 88 ? -16.959 -12.548 27.286 1.00 92.75 88 GLN A N 1
ATOM 701 C CA . GLN A 1 88 ? -17.673 -11.412 26.694 1.00 92.75 88 GLN A CA 1
ATOM 702 C C . GLN A 1 88 ? -16.795 -10.164 26.580 1.00 92.75 88 GLN A C 1
ATOM 704 O O . GLN A 1 88 ? -16.853 -9.479 25.557 1.00 92.75 88 GLN A O 1
ATOM 709 N N . LEU A 1 89 ? -15.969 -9.876 27.590 1.00 93.00 89 LEU A N 1
ATOM 710 C CA . LEU A 1 89 ? -15.025 -8.756 27.544 1.00 93.00 89 LEU A CA 1
ATOM 711 C C . LEU A 1 89 ? -13.938 -8.982 26.488 1.00 93.00 89 LEU A C 1
ATOM 713 O O . LEU A 1 89 ? -13.649 -8.075 25.712 1.00 93.00 89 LEU A O 1
ATOM 717 N N . GLU A 1 90 ? -13.407 -10.199 26.381 1.00 94.81 90 GLU A N 1
ATOM 718 C CA . GLU A 1 90 ? -12.460 -10.550 25.319 1.00 94.81 90 GLU A CA 1
ATOM 719 C C . GLU A 1 90 ? -13.098 -10.450 23.926 1.00 94.81 90 GLU A C 1
ATOM 721 O O . GLU A 1 90 ? -12.472 -9.983 22.972 1.00 94.81 90 GLU A O 1
ATOM 726 N N . ALA A 1 91 ? -14.355 -10.880 23.774 1.00 96.12 91 ALA A N 1
ATOM 727 C CA . ALA A 1 91 ? -15.085 -10.729 22.519 1.00 96.12 91 ALA A CA 1
ATOM 728 C C . ALA A 1 91 ? -15.292 -9.255 22.155 1.00 96.12 91 ALA A C 1
ATOM 730 O O . ALA A 1 91 ? -15.102 -8.887 20.993 1.00 96.12 91 ALA A O 1
ATOM 731 N N . LEU A 1 92 ? -15.632 -8.418 23.139 1.00 96.25 92 LEU A N 1
ATOM 732 C CA . LEU A 1 92 ? -15.753 -6.977 22.963 1.00 96.25 92 LEU A CA 1
ATOM 733 C C . LEU A 1 92 ? -14.420 -6.381 22.501 1.00 96.25 92 LEU A C 1
ATOM 735 O O . LEU A 1 92 ? -14.374 -5.686 21.488 1.00 96.25 92 LEU A O 1
ATOM 739 N N . GLU A 1 93 ? -13.325 -6.713 23.183 1.00 95.94 93 GLU A N 1
ATOM 740 C CA . GLU A 1 93 ? -11.990 -6.242 22.828 1.00 95.94 93 GLU A CA 1
ATOM 741 C C . GLU A 1 93 ? -11.617 -6.614 21.388 1.00 95.94 93 GLU A C 1
ATOM 743 O O . GLU A 1 93 ? -11.173 -5.750 20.631 1.00 95.94 93 GLU A O 1
ATOM 748 N N . ARG A 1 94 ? -11.879 -7.856 20.959 1.00 96.75 94 ARG A N 1
ATOM 749 C CA . ARG A 1 94 ? -11.640 -8.280 19.569 1.00 96.75 94 ARG A CA 1
ATOM 750 C C . ARG A 1 94 ? -12.411 -7.437 18.552 1.00 96.75 94 ARG A C 1
ATOM 752 O O . ARG A 1 94 ? -11.852 -7.098 17.512 1.00 96.75 94 ARG A O 1
ATOM 759 N N . VAL A 1 95 ? -13.669 -7.086 18.831 1.00 97.12 95 VAL A N 1
ATOM 760 C CA . VAL A 1 95 ? -14.490 -6.252 17.933 1.00 97.12 95 VAL A CA 1
ATOM 761 C C . VAL A 1 95 ? -13.909 -4.846 17.802 1.00 97.12 95 VAL A C 1
ATOM 763 O O . VAL A 1 95 ? -13.767 -4.3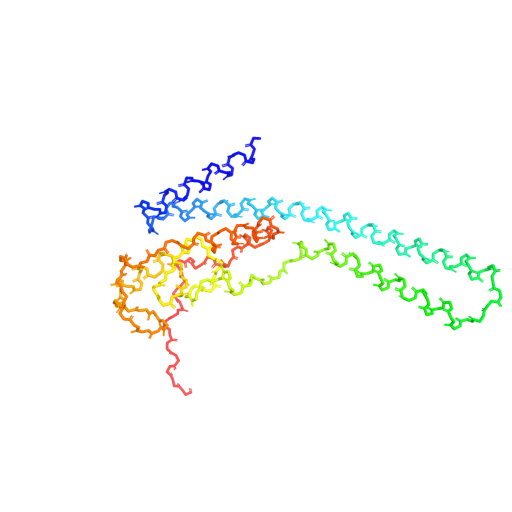43 16.687 1.00 97.12 95 VAL A O 1
ATOM 766 N N . PHE A 1 96 ? -13.537 -4.223 18.921 1.00 96.12 96 PHE A N 1
ATOM 767 C CA . PHE A 1 96 ? -12.967 -2.875 18.913 1.00 96.12 96 PHE A CA 1
ATOM 768 C C . PHE A 1 96 ? -11.572 -2.841 18.284 1.00 96.12 96 PHE A C 1
ATOM 770 O O . PHE A 1 96 ? -11.298 -1.956 17.476 1.00 96.12 96 PHE A O 1
ATOM 777 N N . ASN A 1 97 ? -10.730 -3.840 18.557 1.00 94.38 97 ASN A N 1
ATOM 778 C CA . ASN A 1 97 ? -9.430 -3.974 17.901 1.00 94.38 97 ASN A CA 1
ATOM 779 C C . ASN A 1 97 ? -9.605 -4.126 16.386 1.00 94.38 97 ASN A C 1
ATOM 781 O O . ASN A 1 97 ? -8.957 -3.414 15.626 1.00 94.38 97 ASN A O 1
ATOM 785 N N . LYS A 1 98 ? -10.555 -4.963 15.941 1.00 94.44 98 LYS A N 1
ATOM 786 C CA . LYS A 1 98 ? -10.864 -5.136 14.516 1.00 94.44 98 LYS A CA 1
ATOM 787 C C . LYS A 1 98 ? -11.308 -3.834 13.847 1.00 94.44 98 LYS A C 1
ATOM 789 O O . LYS A 1 98 ? -10.934 -3.568 12.708 1.00 94.44 98 LYS A O 1
ATOM 794 N N . ALA A 1 99 ? -12.103 -3.025 14.544 1.00 93.19 99 ALA A N 1
ATOM 795 C CA . ALA A 1 99 ? -12.546 -1.725 14.049 1.00 93.19 99 ALA A CA 1
ATOM 796 C C . ALA A 1 99 ? -11.401 -0.696 13.970 1.00 93.19 99 ALA A C 1
ATOM 798 O O . ALA A 1 99 ? -11.419 0.155 13.083 1.00 93.19 99 ALA A O 1
ATOM 799 N N . ALA A 1 100 ? -10.403 -0.792 14.854 1.00 92.25 100 ALA A N 1
ATOM 800 C CA . ALA A 1 100 ? -9.235 0.090 14.881 1.00 92.25 100 ALA A CA 1
ATOM 801 C C . ALA A 1 100 ? -8.145 -0.278 13.853 1.00 92.25 100 ALA A C 1
ATOM 803 O O . ALA A 1 100 ? -7.295 0.558 13.545 1.00 92.25 100 ALA A O 1
ATOM 804 N N . GLU A 1 101 ? -8.149 -1.501 13.306 1.00 89.12 101 GLU A N 1
ATOM 805 C CA . GLU A 1 101 ? -7.076 -2.015 12.434 1.00 89.12 101 GLU A CA 1
ATOM 806 C C . GLU A 1 101 ? -6.757 -1.092 11.247 1.00 89.12 101 GLU A C 1
ATOM 808 O O . GLU A 1 101 ? -5.591 -0.838 10.962 1.00 89.12 101 GLU A O 1
ATOM 813 N N . ALA A 1 102 ? -7.774 -0.554 10.565 1.00 81.31 102 ALA A N 1
ATOM 814 C CA . ALA A 1 102 ? -7.572 0.284 9.377 1.00 81.31 102 ALA A CA 1
ATOM 815 C C . ALA A 1 102 ? -6.837 1.605 9.679 1.00 81.31 102 ALA A C 1
ATOM 817 O O . ALA A 1 102 ? -6.165 2.157 8.804 1.00 81.31 102 ALA A O 1
ATOM 818 N N . ASP A 1 103 ? -6.957 2.083 10.917 1.00 87.25 103 ASP A N 1
ATOM 819 C CA . ASP A 1 103 ? -6.392 3.335 11.416 1.00 87.25 103 ASP A CA 1
ATOM 820 C C . ASP A 1 103 ? -5.127 3.145 12.246 1.00 87.25 103 ASP A C 1
ATOM 822 O O . ASP A 1 103 ? -4.538 4.122 12.701 1.00 87.25 103 ASP A O 1
ATOM 826 N N . THR A 1 104 ? -4.689 1.903 12.423 1.00 87.62 104 THR A N 1
ATOM 827 C CA . THR A 1 104 ? -3.449 1.593 13.124 1.00 87.62 104 THR A CA 1
ATOM 828 C C . THR A 1 104 ? -2.309 1.576 12.106 1.00 87.62 104 THR A C 1
ATOM 830 O O . THR A 1 104 ? -2.310 0.716 11.220 1.00 87.62 104 THR A O 1
ATOM 833 N N . PRO A 1 105 ? -1.332 2.502 12.185 1.00 87.25 105 PRO A N 1
ATOM 834 C CA . PRO A 1 105 ? -0.175 2.463 11.304 1.00 87.25 105 PRO A CA 1
ATOM 835 C C . PRO A 1 105 ? 0.611 1.173 11.523 1.00 87.25 105 PRO A C 1
ATOM 837 O O . PRO A 1 105 ? 0.976 0.841 12.651 1.00 87.25 105 PRO A O 1
ATOM 840 N N . THR A 1 106 ? 0.860 0.453 10.438 1.00 88.44 106 THR A N 1
ATOM 841 C CA . THR A 1 106 ? 1.662 -0.775 10.420 1.00 88.44 106 THR A CA 1
ATOM 842 C C . THR A 1 106 ? 2.682 -0.671 9.285 1.00 88.44 106 THR A C 1
ATOM 844 O O . THR A 1 106 ? 3.090 0.434 8.925 1.00 88.44 106 THR A O 1
ATOM 847 N N . GLU A 1 107 ? 3.123 -1.793 8.727 1.00 88.31 107 GLU A N 1
ATOM 848 C CA . GLU A 1 107 ? 4.036 -1.819 7.588 1.00 88.31 107 GLU A CA 1
ATOM 849 C C . GLU A 1 107 ? 3.263 -1.979 6.278 1.00 88.31 107 GLU A C 1
ATOM 851 O O . GLU A 1 107 ? 2.234 -2.659 6.209 1.00 88.31 107 GLU A O 1
ATOM 856 N N . VAL A 1 108 ? 3.761 -1.340 5.218 1.00 91.69 108 VAL A N 1
ATOM 857 C CA . VAL A 1 108 ? 3.251 -1.581 3.867 1.00 91.69 108 VAL A CA 1
ATOM 858 C C . VAL A 1 108 ? 3.692 -2.984 3.440 1.00 91.69 108 VAL A C 1
ATOM 860 O O . VAL A 1 108 ? 4.874 -3.294 3.552 1.00 91.69 108 VAL A O 1
ATOM 863 N N . PRO A 1 109 ? 2.789 -3.841 2.932 1.00 94.50 109 PRO A N 1
ATOM 864 C CA . PRO A 1 109 ? 3.171 -5.172 2.486 1.00 94.50 109 PRO A CA 1
ATOM 865 C C . PRO A 1 109 ? 4.220 -5.144 1.366 1.00 94.50 109 PRO A C 1
ATOM 867 O O . PRO A 1 109 ? 4.012 -4.488 0.348 1.00 94.50 109 PRO A O 1
ATOM 870 N N . ASP A 1 110 ? 5.277 -5.952 1.491 1.00 94.06 110 ASP A N 1
ATOM 871 C CA . ASP A 1 110 ? 6.411 -6.008 0.550 1.00 94.06 110 ASP A CA 1
ATOM 872 C C . ASP A 1 110 ? 6.026 -6.175 -0.926 1.00 94.06 110 ASP A C 1
ATOM 87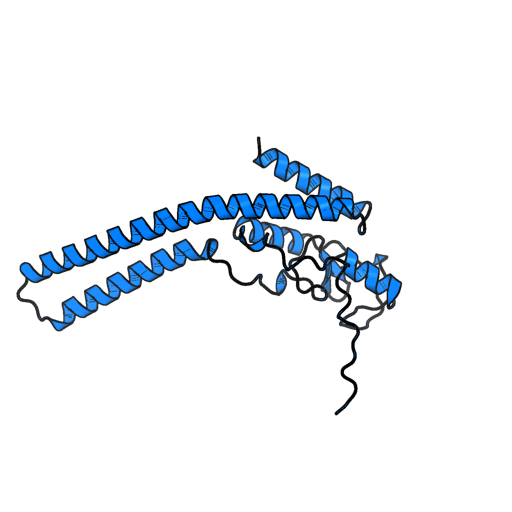4 O O . ASP A 1 110 ? 6.737 -5.721 -1.820 1.00 94.06 110 ASP A O 1
ATOM 878 N N . TYR A 1 111 ? 4.912 -6.851 -1.218 1.00 95.50 111 TYR A N 1
ATOM 879 C CA . TYR A 1 111 ? 4.443 -7.056 -2.593 1.00 95.50 111 TYR A CA 1
ATOM 880 C C . TYR A 1 111 ? 3.892 -5.777 -3.247 1.00 95.50 111 TYR A C 1
ATOM 882 O O . TYR A 1 111 ? 3.675 -5.758 -4.459 1.00 95.50 111 TYR A O 1
ATOM 890 N N . LEU A 1 112 ? 3.665 -4.723 -2.461 1.00 96.69 112 LEU A N 1
ATOM 891 C CA . LEU A 1 112 ? 3.336 -3.373 -2.918 1.00 96.69 112 LEU A CA 1
ATOM 892 C C . LEU A 1 112 ? 4.568 -2.462 -2.974 1.00 96.69 112 LEU A C 1
ATOM 894 O O . LEU A 1 112 ? 4.436 -1.312 -3.392 1.00 96.69 112 LEU A O 1
ATOM 898 N N . CYS A 1 113 ? 5.740 -2.967 -2.584 1.00 95.12 113 CYS A N 1
ATOM 899 C CA . CYS A 1 113 ? 6.981 -2.213 -2.532 1.00 95.12 113 CYS A CA 1
ATOM 900 C C . CYS A 1 113 ? 7.924 -2.583 -3.681 1.00 95.12 113 CYS A C 1
ATOM 902 O O . CYS A 1 113 ? 8.029 -3.732 -4.125 1.00 95.12 113 CYS A O 1
ATOM 904 N N . CYS A 1 114 ? 8.659 -1.588 -4.160 1.00 94.88 114 CYS A N 1
ATOM 905 C CA . CYS A 1 114 ? 9.686 -1.766 -5.170 1.00 94.88 114 CYS A CA 1
ATOM 906 C C . CYS A 1 114 ? 10.884 -2.528 -4.604 1.00 94.88 114 CYS A C 1
ATOM 908 O O . CYS A 1 114 ? 11.402 -2.216 -3.539 1.00 94.88 114 CYS A O 1
ATOM 910 N N . ARG A 1 115 ? 11.401 -3.495 -5.370 1.00 90.12 115 ARG A N 1
ATOM 911 C CA . ARG A 1 115 ? 12.543 -4.333 -4.960 1.00 90.12 115 ARG A CA 1
ATOM 912 C C . ARG A 1 115 ? 13.868 -3.582 -4.805 1.00 90.12 115 ARG A C 1
ATOM 914 O O . ARG A 1 115 ? 14.809 -4.156 -4.272 1.00 90.12 115 ARG A O 1
ATOM 921 N N . ILE A 1 116 ? 13.956 -2.354 -5.316 1.00 91.31 116 ILE A N 1
ATOM 922 C CA . ILE A 1 116 ? 15.165 -1.523 -5.238 1.00 91.31 116 ILE A CA 1
ATOM 923 C C . ILE A 1 116 ? 14.999 -0.434 -4.181 1.00 91.31 116 ILE A C 1
ATOM 925 O O . ILE A 1 116 ? 15.871 -0.293 -3.334 1.00 91.31 116 ILE A O 1
ATOM 929 N N . THR A 1 117 ? 13.902 0.330 -4.223 1.00 90.06 117 THR A N 1
ATOM 930 C CA . THR A 1 117 ? 13.691 1.432 -3.267 1.00 90.06 117 THR A CA 1
ATOM 931 C C . THR A 1 117 ? 13.183 0.946 -1.919 1.00 90.06 117 THR A C 1
ATOM 933 O O . THR A 1 117 ? 13.349 1.649 -0.937 1.00 90.06 117 THR A O 1
ATOM 936 N N . LEU A 1 118 ? 12.583 -0.250 -1.869 1.00 91.19 118 LEU A N 1
ATOM 937 C CA . LEU A 1 118 ? 11.874 -0.802 -0.708 1.00 91.19 118 LEU A CA 1
ATOM 938 C C . LEU A 1 118 ? 10.647 0.018 -0.277 1.00 91.19 118 LEU A C 1
ATOM 940 O O . LEU A 1 118 ? 10.005 -0.310 0.716 1.00 91.19 118 LEU A O 1
ATOM 944 N N . ASP A 1 119 ? 10.265 1.003 -1.087 1.00 90.56 119 ASP A N 1
ATOM 945 C CA . ASP A 1 119 ? 9.112 1.869 -0.867 1.00 90.56 119 ASP A CA 1
ATOM 946 C C . ASP A 1 119 ? 7.919 1.442 -1.720 1.00 90.56 119 ASP A C 1
ATOM 948 O O . ASP A 1 119 ? 8.077 0.793 -2.763 1.00 90.56 119 ASP A O 1
ATOM 952 N N . ILE A 1 120 ? 6.719 1.844 -1.292 1.00 92.81 120 ILE A N 1
ATOM 953 C CA . ILE A 1 120 ? 5.472 1.588 -2.015 1.00 92.81 120 ILE A CA 1
ATOM 954 C C . ILE A 1 120 ? 5.556 2.114 -3.456 1.00 92.81 120 ILE A C 1
ATOM 956 O O . ILE A 1 120 ? 6.057 3.210 -3.699 1.00 92.81 120 ILE A O 1
ATOM 960 N N . PHE A 1 121 ? 5.062 1.347 -4.431 1.00 93.44 121 PHE A N 1
ATOM 961 C CA . PHE A 1 121 ? 5.149 1.765 -5.831 1.00 93.44 121 PHE A CA 1
ATOM 962 C C . PHE A 1 121 ? 4.383 3.059 -6.109 1.00 93.44 121 PHE A C 1
ATOM 964 O O . PHE A 1 121 ? 3.273 3.285 -5.623 1.00 93.44 121 PHE A O 1
ATOM 971 N N . HIS A 1 122 ? 4.930 3.867 -7.007 1.00 90.19 122 HIS A N 1
ATOM 972 C CA . HIS A 1 122 ? 4.261 5.040 -7.547 1.00 90.19 122 HIS A CA 1
ATOM 973 C C . HIS A 1 122 ? 3.994 4.881 -9.045 1.00 90.19 122 HIS A C 1
ATOM 975 O O . HIS A 1 122 ? 2.898 5.196 -9.521 1.00 90.19 122 HIS A O 1
ATOM 981 N N . ASP A 1 123 ? 4.968 4.362 -9.789 1.00 92.44 123 ASP A N 1
ATOM 982 C CA . ASP A 1 123 ? 4.851 4.072 -11.218 1.00 92.44 123 ASP A CA 1
ATOM 983 C C . ASP A 1 123 ? 5.466 2.706 -11.544 1.00 92.44 123 ASP A C 1
ATOM 985 O O . ASP A 1 123 ? 6.557 2.604 -12.115 1.00 92.44 123 ASP A O 1
ATOM 989 N N . PRO A 1 124 ? 4.771 1.623 -11.152 1.00 96.62 124 PRO A N 1
ATOM 990 C CA . PRO A 1 124 ? 5.296 0.278 -11.292 1.00 96.62 124 PRO A CA 1
ATOM 991 C C . PRO A 1 124 ? 5.407 -0.123 -12.768 1.00 96.62 124 PRO A C 1
ATOM 993 O O . PRO A 1 124 ? 4.458 -0.002 -13.550 1.00 96.62 124 PRO A O 1
ATOM 996 N N . VAL A 1 125 ? 6.555 -0.683 -13.140 1.00 97.50 125 VAL A N 1
ATOM 997 C CA . VAL A 1 125 ? 6.804 -1.335 -14.433 1.00 97.50 125 VAL A CA 1
ATOM 998 C C . VAL A 1 125 ? 7.255 -2.768 -14.231 1.00 97.50 125 VAL A C 1
ATOM 1000 O O . VAL A 1 125 ? 8.023 -3.050 -13.317 1.00 97.50 125 VAL A O 1
ATOM 1003 N N . ILE A 1 126 ? 6.787 -3.668 -15.091 1.00 98.12 126 ILE A N 1
ATOM 1004 C CA . ILE A 1 126 ? 7.123 -5.089 -15.069 1.00 98.12 126 ILE A CA 1
ATOM 1005 C C . ILE A 1 126 ? 8.111 -5.438 -16.188 1.00 98.12 126 ILE A C 1
ATOM 1007 O O . ILE A 1 126 ? 8.001 -4.931 -17.309 1.00 98.12 126 ILE A O 1
ATOM 1011 N N . THR A 1 127 ? 9.086 -6.290 -15.868 1.00 98.06 127 THR A N 1
ATOM 1012 C CA . THR A 1 127 ? 10.060 -6.855 -16.813 1.00 98.06 127 THR A CA 1
ATOM 1013 C C . THR A 1 127 ? 9.537 -8.163 -17.425 1.00 98.06 127 THR A C 1
ATOM 1015 O O . THR A 1 127 ? 8.626 -8.780 -16.867 1.00 98.06 127 THR A O 1
ATOM 1018 N N . PRO A 1 128 ? 10.108 -8.649 -18.546 1.00 97.88 128 PRO A N 1
ATOM 1019 C CA . PRO A 1 128 ? 9.755 -9.957 -19.112 1.00 97.88 128 PRO A CA 1
ATOM 1020 C C . PRO A 1 128 ? 9.931 -11.131 -18.138 1.00 97.88 128 PRO A C 1
ATOM 1022 O O . PRO A 1 128 ? 9.207 -12.118 -18.236 1.00 97.88 128 PRO A O 1
ATOM 1025 N N . SER A 1 129 ? 10.847 -11.004 -17.174 1.00 95.75 129 SER A N 1
ATOM 1026 C CA . SER A 1 129 ? 11.090 -11.990 -16.114 1.00 95.75 129 SER A CA 1
ATOM 1027 C C . SER A 1 129 ? 10.020 -11.955 -15.007 1.00 95.75 129 SER A C 1
ATOM 1029 O O . SER A 1 129 ? 10.088 -12.729 -14.055 1.00 95.75 129 SER A O 1
ATOM 1031 N N . GLY A 1 130 ? 9.022 -11.067 -15.112 1.00 96.50 130 GLY A N 1
ATOM 1032 C CA . GLY A 1 130 ? 7.893 -10.957 -14.186 1.00 96.50 130 GLY A CA 1
ATOM 1033 C C . GLY A 1 130 ? 8.164 -10.114 -12.937 1.00 96.50 130 GLY A C 1
ATOM 1034 O O . GLY A 1 130 ? 7.312 -10.046 -12.050 1.00 96.50 130 GLY A O 1
ATOM 1035 N N . LEU A 1 131 ? 9.323 -9.458 -12.845 1.00 97.38 131 LEU A N 1
ATOM 1036 C CA . LEU A 1 131 ? 9.681 -8.610 -11.708 1.00 97.38 131 LEU A CA 1
ATOM 1037 C C . LEU A 1 131 ? 9.180 -7.182 -11.916 1.00 97.38 131 LEU A C 1
ATOM 1039 O O . LEU A 1 131 ? 9.214 -6.661 -13.027 1.00 97.38 131 LEU A O 1
ATOM 1043 N N . THR A 1 132 ? 8.697 -6.555 -10.841 1.00 98.25 132 THR A N 1
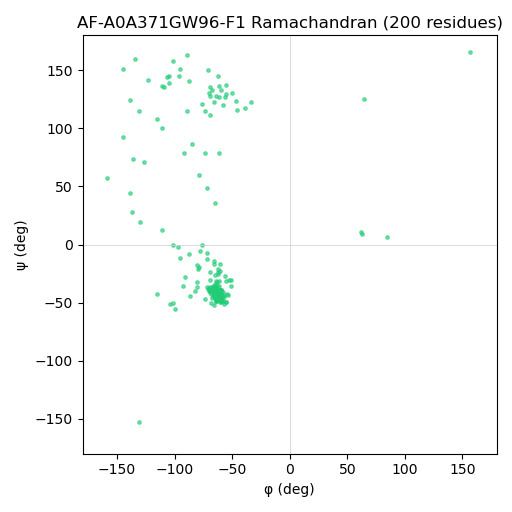ATOM 1044 C CA . THR A 1 132 ? 8.170 -5.184 -10.874 1.00 98.25 132 THR A CA 1
ATOM 1045 C C . THR A 1 132 ? 9.109 -4.222 -10.154 1.00 98.25 132 THR A C 1
ATOM 1047 O O . THR A 1 132 ? 9.591 -4.515 -9.058 1.00 98.25 132 THR A O 1
ATOM 1050 N N . TYR A 1 133 ? 9.342 -3.067 -10.771 1.00 97.50 133 TYR A N 1
ATOM 1051 C CA . TYR A 1 133 ? 10.220 -2.008 -10.287 1.00 97.50 133 TYR A CA 1
ATOM 1052 C C . TYR A 1 133 ? 9.549 -0.645 -10.410 1.00 97.50 133 TYR A C 1
ATOM 1054 O O . TYR A 1 133 ? 8.631 -0.462 -11.206 1.00 97.50 133 TYR A O 1
ATOM 1062 N N . GLU A 1 134 ? 10.043 0.321 -9.648 1.00 95.44 134 GLU A N 1
ATOM 1063 C CA . GLU A 1 134 ? 9.717 1.728 -9.850 1.00 95.44 134 GLU A CA 1
ATOM 1064 C C . GLU A 1 134 ? 10.355 2.214 -11.161 1.00 95.44 134 GLU A C 1
ATOM 1066 O O . GLU A 1 134 ? 11.558 2.015 -11.376 1.00 95.44 134 GLU A O 1
ATOM 1071 N N . ARG A 1 135 ? 9.562 2.830 -12.052 1.00 94.25 135 ARG A N 1
ATOM 1072 C CA . ARG A 1 135 ? 9.980 3.166 -13.425 1.00 94.25 135 ARG A CA 1
ATOM 1073 C C . ARG A 1 135 ? 11.245 4.008 -13.445 1.00 94.25 135 ARG A C 1
ATOM 1075 O O . ARG A 1 135 ? 12.173 3.699 -14.194 1.00 94.25 135 ARG A O 1
ATOM 1082 N N . ALA A 1 136 ? 11.281 5.073 -12.647 1.00 91.44 136 ALA A N 1
ATOM 1083 C CA . ALA A 1 136 ? 12.415 5.993 -12.619 1.00 91.44 136 ALA A CA 1
ATOM 1084 C C . ALA A 1 136 ? 13.715 5.270 -12.230 1.00 91.44 136 ALA A C 1
ATOM 1086 O O . ALA A 1 136 ? 14.756 5.485 -12.857 1.00 91.44 136 ALA A O 1
ATOM 1087 N N . VAL A 1 137 ? 13.624 4.356 -11.260 1.00 93.44 137 VAL A N 1
ATOM 1088 C CA . VAL A 1 137 ? 14.764 3.630 -10.692 1.00 93.44 137 VAL A CA 1
ATOM 1089 C C . VAL A 1 137 ? 15.300 2.572 -11.650 1.00 93.44 137 VAL A C 1
ATOM 1091 O O . VAL A 1 137 ? 16.503 2.535 -11.908 1.00 93.44 137 VAL A O 1
ATOM 1094 N N . ILE A 1 138 ? 14.436 1.746 -12.250 1.00 95.56 138 ILE A N 1
ATOM 1095 C CA . ILE A 1 138 ? 14.909 0.738 -13.211 1.00 95.56 138 ILE A CA 1
ATOM 1096 C C . ILE A 1 138 ? 15.479 1.389 -14.475 1.00 95.56 138 ILE A C 1
ATOM 1098 O O . ILE A 1 138 ? 16.503 0.942 -14.987 1.00 95.56 138 ILE A O 1
ATOM 1102 N N . LEU A 1 139 ? 14.889 2.490 -14.955 1.00 95.00 139 LEU A N 1
ATOM 1103 C CA . LEU A 1 139 ? 15.437 3.235 -16.092 1.00 95.00 139 LEU A CA 1
ATOM 1104 C C . LEU A 1 139 ? 16.802 3.850 -15.772 1.00 95.00 139 LEU A C 1
ATOM 1106 O O . LEU A 1 139 ? 17.664 3.933 -16.647 1.00 95.00 139 LEU A O 1
ATOM 1110 N N . GLU A 1 140 ? 17.011 4.300 -14.537 1.00 94.19 140 GLU A N 1
ATOM 1111 C CA . GLU A 1 140 ? 18.311 4.782 -14.092 1.00 94.19 140 GLU A CA 1
ATOM 1112 C C . GLU A 1 140 ? 19.350 3.660 -14.018 1.00 94.19 140 GLU A C 1
ATOM 1114 O O . GLU A 1 140 ? 20.446 3.835 -14.553 1.00 94.19 140 GLU A O 1
ATOM 1119 N N . HIS A 1 141 ? 19.005 2.503 -13.446 1.00 95.56 141 HIS A N 1
ATOM 1120 C CA . HIS A 1 141 ? 19.871 1.319 -13.423 1.00 95.56 141 HIS A CA 1
ATOM 1121 C C . HIS A 1 141 ? 20.298 0.902 -14.836 1.00 95.56 141 HIS A C 1
ATOM 1123 O O . HIS A 1 141 ? 21.492 0.773 -15.111 1.00 95.56 141 HIS A O 1
ATOM 1129 N N . LEU A 1 142 ? 19.341 0.789 -15.764 1.00 96.50 142 LEU A N 1
ATOM 1130 C CA . LEU A 1 142 ? 19.616 0.410 -17.154 1.00 96.50 142 LEU A CA 1
ATOM 1131 C C . LEU A 1 142 ? 20.514 1.419 -17.886 1.00 96.50 142 LEU A C 1
ATOM 1133 O O . LEU A 1 142 ? 21.204 1.057 -18.840 1.00 96.50 142 LEU A O 1
ATOM 1137 N N . HIS A 1 143 ? 20.509 2.679 -17.446 1.00 94.94 143 HIS A N 1
ATOM 1138 C CA . HIS A 1 143 ? 21.332 3.741 -18.014 1.00 94.94 143 HIS A CA 1
ATOM 1139 C C . HIS A 1 143 ? 22.733 3.823 -17.391 1.00 94.94 143 HIS A C 1
ATOM 1141 O O . HIS A 1 143 ? 23.706 3.994 -18.121 1.00 94.94 143 HIS A O 1
ATOM 1147 N N . LYS A 1 144 ? 22.838 3.738 -16.058 1.00 95.31 144 LYS A N 1
ATOM 1148 C CA . LYS A 1 144 ? 24.084 3.971 -15.307 1.00 95.31 144 LYS A CA 1
ATOM 1149 C C . LYS A 1 144 ? 24.887 2.700 -15.040 1.00 95.31 144 LYS A C 1
ATOM 1151 O O . LYS A 1 144 ? 26.110 2.762 -15.014 1.00 95.31 144 LYS A O 1
ATOM 1156 N N . VAL A 1 145 ? 24.212 1.576 -14.805 1.00 96.06 145 VAL A N 1
ATOM 1157 C CA . VAL A 1 145 ? 24.839 0.319 -14.369 1.00 96.06 145 VAL A CA 1
ATOM 1158 C C . VAL A 1 145 ? 24.981 -0.641 -15.545 1.00 96.06 145 VAL A C 1
ATOM 1160 O O . VAL A 1 145 ? 26.069 -1.154 -15.797 1.00 96.06 145 VAL A O 1
ATOM 1163 N N . GLY A 1 146 ? 23.902 -0.867 -16.296 1.00 95.50 146 GLY A N 1
ATOM 1164 C CA . GLY A 1 146 ? 23.943 -1.682 -17.506 1.00 95.50 146 GLY A CA 1
ATOM 1165 C C . GLY A 1 146 ? 22.600 -2.286 -17.896 1.00 95.50 146 GLY A C 1
ATOM 1166 O O . GLY A 1 146 ? 21.660 -2.330 -17.111 1.00 95.50 146 GLY A O 1
ATOM 1167 N N . LYS A 1 147 ? 22.530 -2.787 -19.133 1.00 97.50 147 LYS A N 1
ATOM 1168 C CA . LYS A 1 147 ? 21.319 -3.351 -19.751 1.00 97.50 147 LYS A CA 1
ATOM 1169 C C . LYS A 1 147 ? 21.013 -4.781 -19.294 1.00 97.50 147 LYS A C 1
ATOM 1171 O O . LYS A 1 147 ? 21.010 -5.716 -20.095 1.00 97.50 147 LYS A O 1
ATOM 1176 N N . PHE A 1 148 ? 20.809 -4.955 -17.996 1.00 97.56 148 PHE A N 1
ATOM 1177 C CA . PHE A 1 148 ? 20.450 -6.234 -17.392 1.00 97.56 148 PHE A CA 1
ATOM 1178 C C . PHE A 1 148 ? 19.499 -6.036 -16.210 1.00 97.56 148 PHE A C 1
ATOM 1180 O O . PHE A 1 148 ? 19.544 -5.006 -15.536 1.00 97.56 148 PHE A O 1
ATOM 1187 N N . ASP A 1 149 ? 18.657 -7.028 -15.946 1.00 97.69 149 ASP A N 1
ATOM 1188 C CA . ASP A 1 149 ? 17.752 -7.042 -14.799 1.00 97.69 149 ASP A CA 1
ATOM 1189 C C . ASP A 1 149 ? 18.558 -7.064 -13.479 1.00 97.69 149 ASP A C 1
ATOM 1191 O O . ASP A 1 149 ? 19.436 -7.920 -13.317 1.00 97.69 149 ASP A O 1
ATOM 1195 N N . PRO A 1 150 ? 18.303 -6.153 -12.519 1.00 96.06 150 PRO A N 1
ATOM 1196 C CA . PRO A 1 150 ? 19.068 -6.062 -11.271 1.00 96.06 150 PRO A CA 1
ATOM 1197 C C . PRO A 1 150 ? 19.123 -7.364 -10.459 1.00 96.06 150 PRO A C 1
ATOM 1199 O O . PRO A 1 150 ? 20.113 -7.616 -9.765 1.00 96.06 150 PRO A O 1
ATOM 1202 N N . ILE A 1 151 ? 18.070 -8.183 -10.542 1.00 95.31 151 ILE A N 1
ATOM 1203 C CA . ILE A 1 151 ? 17.895 -9.397 -9.746 1.00 95.31 151 ILE A CA 1
ATOM 1204 C C . ILE A 1 151 ? 18.271 -10.630 -10.563 1.00 95.31 151 ILE A C 1
ATOM 1206 O O . ILE A 1 151 ? 19.143 -11.386 -10.139 1.00 95.31 151 ILE A O 1
ATOM 1210 N N . THR A 1 152 ? 17.662 -10.836 -11.735 1.00 96.94 152 THR A N 1
ATOM 1211 C CA . THR A 1 152 ? 17.903 -12.057 -12.531 1.00 96.94 152 THR A CA 1
ATOM 1212 C C . THR A 1 152 ? 19.212 -12.007 -13.309 1.00 96.94 152 THR A C 1
ATOM 1214 O O . THR A 1 152 ? 19.731 -13.050 -13.702 1.00 96.94 152 THR A O 1
ATOM 1217 N N . ARG A 1 153 ? 19.769 -10.804 -13.514 1.00 96.50 153 ARG A N 1
ATOM 1218 C CA . ARG A 1 153 ? 20.954 -10.534 -14.348 1.00 96.50 153 ARG A CA 1
ATOM 1219 C C . ARG A 1 153 ? 20.774 -10.884 -15.825 1.00 96.50 153 ARG A C 1
ATOM 1221 O O . ARG A 1 153 ? 21.744 -10.851 -16.581 1.00 96.50 153 ARG A O 1
ATOM 1228 N N . GLU A 1 154 ? 19.550 -11.170 -16.255 1.00 97.62 154 GLU A N 1
ATOM 1229 C CA . GLU A 1 154 ? 19.228 -11.403 -17.660 1.00 97.62 154 GLU A CA 1
ATOM 1230 C C . GLU A 1 154 ? 19.298 -10.090 -18.457 1.00 97.62 154 GLU A C 1
ATOM 1232 O O . GLU A 1 154 ? 19.040 -9.024 -17.893 1.00 97.62 154 GLU A O 1
ATOM 1237 N N . PRO A 1 155 ? 19.633 -10.125 -19.761 1.00 98.19 155 PRO A N 1
ATOM 1238 C CA . PRO A 1 155 ? 19.618 -8.933 -20.602 1.00 98.19 155 PRO A CA 1
ATOM 1239 C C . PRO A 1 155 ? 18.252 -8.243 -20.580 1.00 98.19 155 PRO A C 1
ATOM 1241 O O . PRO A 1 155 ? 17.226 -8.877 -20.821 1.00 98.19 155 PRO A O 1
ATOM 1244 N N . LEU A 1 156 ? 18.254 -6.937 -20.323 1.00 98.31 156 LEU A N 1
ATOM 1245 C CA . LEU A 1 156 ? 17.042 -6.134 -20.206 1.00 98.31 156 LEU A CA 1
ATOM 1246 C C . LEU A 1 156 ? 17.247 -4.788 -20.899 1.00 98.31 156 LEU A C 1
ATOM 1248 O O . LEU A 1 156 ? 18.177 -4.045 -20.584 1.00 98.31 156 LEU A O 1
ATOM 1252 N N . ASP A 1 157 ? 16.368 -4.465 -21.839 1.00 97.38 157 ASP A N 1
ATOM 1253 C CA . ASP A 1 157 ? 16.331 -3.179 -22.525 1.00 97.38 157 ASP A CA 1
ATOM 1254 C C . ASP A 1 157 ? 15.132 -2.338 -22.042 1.00 97.38 157 ASP A C 1
ATOM 1256 O O . ASP A 1 157 ? 14.057 -2.892 -21.794 1.00 97.38 157 ASP A O 1
ATOM 1260 N N . PRO A 1 158 ? 15.262 -0.999 -21.937 1.00 96.38 158 PRO A N 1
ATOM 1261 C CA . PRO A 1 158 ? 14.162 -0.125 -21.524 1.00 96.38 158 PRO A CA 1
ATOM 1262 C C . PRO A 1 158 ? 12.867 -0.300 -22.327 1.00 96.38 158 PRO A C 1
ATOM 1264 O O . PRO A 1 158 ? 11.784 -0.115 -21.779 1.00 96.38 158 PRO A O 1
ATOM 1267 N N . SER A 1 159 ? 12.963 -0.673 -23.608 1.00 96.94 159 SER A N 1
ATOM 1268 C CA . SER A 1 159 ? 11.795 -0.915 -24.468 1.00 96.94 159 SER A CA 1
ATOM 1269 C C . SER A 1 159 ? 10.940 -2.114 -24.042 1.00 96.94 159 SER A C 1
ATOM 1271 O O . SER A 1 159 ? 9.787 -2.217 -24.455 1.00 96.94 159 SER A O 1
ATOM 1273 N N . GLN A 1 160 ? 11.479 -3.006 -23.207 1.00 97.50 160 GLN A N 1
ATOM 1274 C CA . GLN A 1 160 ? 10.781 -4.187 -22.697 1.00 97.50 160 GLN A CA 1
ATOM 1275 C C . GLN A 1 160 ? 9.976 -3.902 -21.421 1.00 97.50 160 GLN A C 1
ATOM 1277 O O . GLN A 1 160 ? 9.241 -4.775 -20.963 1.00 97.50 160 GLN A O 1
ATOM 1282 N N . LEU A 1 161 ? 10.117 -2.711 -20.832 1.00 97.62 161 LEU A N 1
ATOM 1283 C CA . LEU A 1 161 ? 9.404 -2.327 -19.618 1.00 97.62 161 LEU A CA 1
ATOM 1284 C C . LEU A 1 161 ? 7.951 -1.981 -19.941 1.00 97.62 161 LEU A C 1
ATOM 1286 O O . LEU A 1 161 ? 7.668 -1.042 -20.688 1.00 97.62 161 LEU A O 1
ATOM 1290 N N . VAL A 1 162 ? 7.023 -2.700 -19.316 1.00 97.44 162 VAL A N 1
ATOM 1291 C CA . VAL A 1 162 ? 5.582 -2.481 -19.489 1.00 97.44 162 VAL A CA 1
ATOM 1292 C C . VAL A 1 162 ? 4.997 -1.907 -18.195 1.00 97.44 162 VAL A C 1
ATOM 1294 O O . VAL A 1 162 ? 5.339 -2.397 -17.122 1.00 97.44 162 VAL A O 1
ATOM 1297 N N . PRO A 1 163 ? 4.121 -0.884 -18.231 1.00 97.25 163 PRO A N 1
ATOM 1298 C CA . PRO A 1 163 ? 3.416 -0.426 -17.033 1.00 97.25 163 PRO A CA 1
ATOM 1299 C C . PRO A 1 163 ? 2.634 -1.567 -16.366 1.00 97.25 163 PRO A C 1
ATOM 1301 O O . PRO A 1 163 ? 1.814 -2.220 -17.011 1.00 97.25 163 PRO A O 1
ATOM 1304 N N . ASN A 1 164 ? 2.851 -1.787 -15.069 1.00 97.81 164 ASN A N 1
ATOM 1305 C CA . ASN A 1 164 ? 2.122 -2.790 -14.298 1.00 97.81 164 ASN A CA 1
ATOM 1306 C C . ASN A 1 164 ? 0.882 -2.159 -13.651 1.00 97.81 164 ASN A C 1
ATOM 1308 O O . ASN A 1 164 ? 0.868 -1.812 -12.469 1.00 97.81 164 ASN A O 1
ATOM 1312 N N . LEU A 1 165 ? -0.169 -1.990 -14.456 1.00 96.19 165 LEU A N 1
ATOM 1313 C CA . LEU A 1 165 ? -1.406 -1.335 -14.022 1.00 96.19 165 LEU A CA 1
ATOM 1314 C C . LEU A 1 165 ? -2.100 -2.078 -12.870 1.00 96.19 165 LEU A C 1
ATOM 1316 O O . LEU A 1 165 ? -2.676 -1.430 -12.006 1.00 96.19 165 LEU A O 1
ATOM 1320 N N . ALA A 1 166 ? -1.978 -3.407 -12.804 1.00 97.56 166 ALA A N 1
ATOM 1321 C CA . ALA A 1 166 ? -2.562 -4.200 -11.724 1.00 97.56 166 ALA A CA 1
ATOM 1322 C C . ALA A 1 166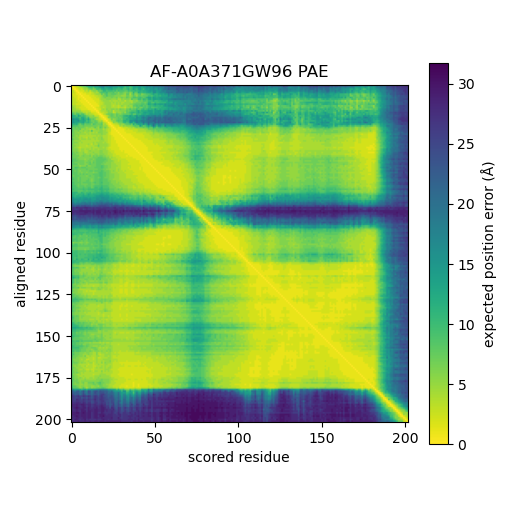 ? -1.933 -3.867 -10.360 1.00 97.56 166 ALA A C 1
ATOM 1324 O O . ALA A 1 166 ? -2.649 -3.660 -9.383 1.00 97.56 166 ALA A O 1
ATOM 1325 N N . ILE A 1 167 ? -0.600 -3.755 -10.292 1.00 97.56 167 ILE A N 1
ATOM 1326 C CA . ILE A 1 167 ? 0.084 -3.328 -9.060 1.00 97.56 167 ILE A CA 1
ATOM 1327 C C . ILE A 1 167 ? -0.246 -1.874 -8.732 1.00 97.56 167 ILE A C 1
ATOM 1329 O O . ILE A 1 167 ? -0.458 -1.545 -7.569 1.00 97.56 167 ILE A O 1
ATOM 1333 N N . LYS A 1 168 ? -0.362 -1.012 -9.746 1.00 95.12 168 LYS A N 1
ATOM 1334 C CA . LYS A 1 168 ? -0.755 0.386 -9.545 1.00 95.12 168 LYS A CA 1
ATOM 1335 C C . LYS A 1 168 ? -2.144 0.511 -8.906 1.00 95.12 168 LYS A C 1
ATOM 1337 O O . LYS A 1 168 ? -2.317 1.261 -7.949 1.00 95.12 168 LYS A O 1
ATOM 1342 N N . GLU A 1 169 ? -3.118 -0.247 -9.401 1.00 96.12 169 GLU A N 1
ATOM 1343 C CA . GLU A 1 169 ? -4.469 -0.305 -8.832 1.00 96.12 169 GLU A CA 1
ATOM 1344 C C . GLU A 1 169 ? -4.474 -0.923 -7.429 1.00 96.12 169 GLU A C 1
ATOM 1346 O O . GLU A 1 169 ? -5.164 -0.419 -6.544 1.00 96.12 169 GLU A O 1
ATOM 1351 N N . ALA A 1 170 ? -3.672 -1.969 -7.193 1.00 97.50 170 ALA A N 1
ATOM 1352 C CA . ALA A 1 170 ? -3.538 -2.589 -5.876 1.00 97.50 170 ALA A CA 1
ATOM 1353 C C . ALA A 1 170 ? -2.962 -1.619 -4.833 1.00 97.50 170 ALA A C 1
ATOM 1355 O O . ALA A 1 170 ? -3.490 -1.533 -3.724 1.00 97.50 170 ALA A O 1
ATOM 1356 N N . VAL A 1 171 ? -1.933 -0.846 -5.197 1.00 95.62 171 VAL A N 1
ATOM 1357 C CA . VAL A 1 171 ? -1.385 0.222 -4.351 1.00 95.62 171 VAL A CA 1
ATOM 1358 C C . VAL A 1 171 ? -2.443 1.276 -4.053 1.00 95.62 171 VAL A C 1
ATOM 1360 O O . VAL A 1 171 ? -2.618 1.645 -2.895 1.00 95.62 171 VAL A O 1
ATOM 1363 N N . GLN A 1 172 ? -3.186 1.737 -5.061 1.00 93.62 172 GLN A N 1
ATOM 1364 C CA . GLN A 1 172 ? -4.222 2.743 -4.832 1.00 93.62 172 GLN A CA 1
ATOM 1365 C C . GLN A 1 172 ? -5.319 2.220 -3.893 1.00 93.62 172 GLN A C 1
ATOM 1367 O O . GLN A 1 172 ? -5.690 2.904 -2.944 1.00 93.62 172 GLN A O 1
ATOM 1372 N N . ALA A 1 173 ? -5.779 0.983 -4.091 1.00 94.81 173 ALA A N 1
ATOM 1373 C CA . ALA A 1 173 ? -6.770 0.356 -3.220 1.00 94.81 173 ALA A CA 1
ATOM 1374 C C . ALA A 1 173 ? -6.263 0.167 -1.778 1.00 94.81 173 ALA A C 1
ATOM 1376 O O . ALA A 1 173 ? -7.058 0.209 -0.835 1.00 94.81 173 ALA A O 1
ATOM 1377 N N . PHE A 1 174 ? -4.958 -0.056 -1.600 1.00 94.31 174 PHE A N 1
ATOM 1378 C CA . PHE A 1 174 ? -4.317 -0.103 -0.289 1.00 94.31 174 PHE A CA 1
ATOM 1379 C C . PHE A 1 174 ? -4.303 1.284 0.366 1.00 94.31 174 PHE A C 1
ATOM 1381 O O . PHE A 1 174 ? -4.786 1.435 1.485 1.00 94.31 174 PHE A O 1
ATOM 1388 N N . LEU A 1 175 ? -3.839 2.309 -0.353 1.00 92.38 175 LEU A N 1
ATOM 1389 C CA . LEU A 1 175 ? -3.770 3.695 0.119 1.00 92.38 175 LEU A CA 1
ATOM 1390 C C . LEU A 1 175 ? -5.147 4.283 0.467 1.00 92.38 175 LEU A C 1
ATOM 1392 O O . LEU A 1 175 ? -5.274 5.022 1.442 1.00 92.38 175 LEU A O 1
ATOM 1396 N N . ASP A 1 176 ? -6.191 3.913 -0.277 1.00 90.50 176 ASP A N 1
ATOM 1397 C CA . ASP A 1 176 ? -7.571 4.332 -0.002 1.00 90.50 176 ASP A CA 1
ATOM 1398 C C . ASP A 1 176 ? -8.087 3.797 1.346 1.00 90.50 176 ASP A C 1
ATOM 1400 O O . ASP A 1 176 ? -8.907 4.439 2.004 1.00 90.50 176 ASP A O 1
ATOM 1404 N N . LYS A 1 177 ? -7.613 2.618 1.768 1.00 90.44 177 LYS A N 1
ATOM 1405 C CA . LYS A 1 177 ? -7.976 1.991 3.050 1.00 90.44 177 LYS A CA 1
ATOM 1406 C C . LYS A 1 177 ? -7.039 2.381 4.185 1.00 90.44 177 LYS A C 1
ATOM 1408 O O . LYS A 1 177 ? -7.449 2.367 5.343 1.00 90.44 177 LYS A O 1
ATOM 1413 N N . HIS A 1 178 ? -5.793 2.698 3.858 1.00 91.31 178 HIS A N 1
ATOM 1414 C CA . HIS A 1 178 ? -4.706 2.906 4.803 1.00 91.31 178 HIS A CA 1
ATOM 1415 C C . HIS A 1 178 ? -4.067 4.262 4.542 1.00 91.31 178 HIS A C 1
ATOM 1417 O O . HIS A 1 178 ? -2.949 4.365 4.049 1.00 91.31 178 HIS A O 1
ATOM 1423 N N . GLY A 1 179 ? -4.793 5.329 4.884 1.00 90.31 179 GLY A N 1
ATOM 1424 C CA . GLY A 1 179 ? -4.334 6.697 4.638 1.00 90.31 179 GLY A CA 1
ATOM 1425 C C . GLY A 1 179 ? -3.018 7.044 5.349 1.00 90.31 179 GLY A C 1
ATOM 1426 O O . GLY A 1 179 ? -2.267 7.894 4.877 1.00 90.31 179 GLY A O 1
ATOM 1427 N N . TRP A 1 180 ? -2.682 6.331 6.427 1.00 90.94 180 TRP A N 1
ATOM 1428 C CA . TRP A 1 180 ? -1.376 6.419 7.080 1.00 90.94 180 TRP A CA 1
ATOM 1429 C C . TRP A 1 180 ? -0.218 5.994 6.177 1.00 90.94 180 TRP A C 1
ATOM 1431 O O . TRP A 1 180 ? 0.899 6.439 6.403 1.00 90.94 180 TRP A O 1
ATOM 1441 N N . ALA A 1 181 ? -0.451 5.176 5.150 1.00 91.06 181 ALA A N 1
ATOM 1442 C CA . ALA A 1 181 ? 0.586 4.719 4.227 1.00 91.06 181 ALA A CA 1
ATOM 1443 C C . ALA A 1 181 ? 0.971 5.776 3.179 1.00 91.06 181 ALA A C 1
ATOM 1445 O O . ALA A 1 181 ? 1.942 5.594 2.453 1.00 91.06 181 ALA A O 1
ATOM 1446 N N . TYR A 1 182 ? 0.272 6.919 3.140 1.00 87.75 182 TYR A N 1
ATOM 1447 C CA . TYR A 1 182 ? 0.790 8.129 2.491 1.00 87.75 182 TYR A CA 1
ATOM 1448 C C . TYR A 1 182 ? 1.936 8.779 3.283 1.00 87.75 182 TYR A C 1
ATOM 1450 O O . TYR A 1 182 ? 2.546 9.738 2.805 1.00 87.75 182 TYR A O 1
ATOM 1458 N N . LYS A 1 183 ? 2.225 8.298 4.502 1.00 73.81 183 LYS A N 1
ATOM 1459 C CA . LYS A 1 183 ? 3.347 8.771 5.306 1.00 73.81 183 LYS A CA 1
ATOM 1460 C C . LYS A 1 183 ? 4.654 8.410 4.616 1.00 73.81 183 LYS A C 1
ATOM 1462 O O . LYS A 1 183 ? 4.947 7.247 4.365 1.00 73.81 183 LYS A O 1
ATOM 1467 N N . PHE A 1 184 ? 5.433 9.447 4.359 1.00 61.28 184 PHE A N 1
ATOM 1468 C CA . PHE A 1 184 ? 6.777 9.370 3.818 1.00 61.28 184 PHE A CA 1
ATOM 1469 C C . PHE A 1 184 ? 7.661 8.378 4.594 1.00 61.28 184 PHE A C 1
ATOM 1471 O O . PHE A 1 184 ? 7.803 8.538 5.813 1.00 61.28 184 PHE A O 1
ATOM 1478 N N . PRO A 1 185 ? 8.366 7.457 3.916 1.00 48.22 185 PRO A N 1
ATOM 1479 C CA . PRO A 1 185 ? 9.732 7.177 4.319 1.00 48.22 185 PRO A CA 1
ATOM 1480 C C . PRO A 1 185 ? 10.506 8.485 4.151 1.00 48.22 185 PRO A C 1
ATOM 1482 O O . PRO A 1 185 ? 10.278 9.234 3.200 1.00 48.22 185 PRO A O 1
ATOM 1485 N N . TYR A 1 186 ? 11.339 8.815 5.135 1.00 39.22 186 TYR A N 1
ATOM 1486 C CA . TYR A 1 186 ? 12.204 9.989 5.127 1.00 39.22 186 TYR A CA 1
ATOM 1487 C C . TYR A 1 186 ? 12.687 10.304 3.714 1.00 39.22 186 TYR A C 1
ATOM 1489 O O . TYR A 1 186 ? 13.299 9.461 3.063 1.00 39.22 186 TYR A O 1
ATOM 1497 N N . VAL A 1 187 ? 12.400 11.522 3.254 1.00 36.78 187 VAL A N 1
ATOM 1498 C CA . VAL A 1 187 ? 13.045 12.085 2.076 1.00 36.78 187 VAL A CA 1
ATOM 1499 C C . VAL A 1 187 ? 14.537 11.799 2.243 1.00 36.78 187 VAL A C 1
ATOM 1501 O O . VAL A 1 187 ? 15.161 12.310 3.175 1.00 36.78 187 VAL A O 1
ATOM 1504 N N . LEU A 1 188 ? 15.110 10.982 1.357 1.00 35.84 188 LEU A N 1
ATOM 1505 C CA . LEU A 1 188 ? 16.507 11.134 0.985 1.00 35.84 188 LEU A CA 1
ATOM 1506 C C . LEU A 1 188 ? 16.592 12.529 0.366 1.00 35.84 188 LEU A C 1
ATOM 1508 O O . LEU A 1 188 ? 16.532 12.702 -0.851 1.00 35.84 188 LEU A O 1
ATOM 1512 N N . THR A 1 189 ? 16.635 13.559 1.213 1.00 32.81 189 THR A N 1
ATOM 1513 C CA . THR A 1 189 ? 17.117 14.853 0.778 1.00 32.81 189 THR A CA 1
ATOM 1514 C C . THR A 1 189 ? 18.521 14.551 0.288 1.00 32.81 189 THR A C 1
ATOM 1516 O O . THR A 1 189 ? 19.352 14.008 1.018 1.00 32.81 189 THR A O 1
ATOM 1519 N N . PHE A 1 190 ? 18.774 14.832 -0.985 1.00 36.03 190 PHE A N 1
ATOM 1520 C CA . PHE A 1 190 ? 20.079 14.712 -1.632 1.00 36.03 190 PHE A CA 1
ATOM 1521 C C . PHE A 1 190 ? 21.118 15.702 -1.039 1.00 36.03 190 PHE A C 1
ATOM 1523 O O . PHE A 1 190 ? 21.977 16.213 -1.747 1.00 36.03 190 PHE A O 1
ATOM 1530 N N . GLU A 1 191 ? 21.060 15.966 0.270 1.00 32.19 191 GLU A N 1
ATOM 1531 C CA . GLU A 1 191 ? 21.961 16.817 1.049 1.00 32.19 191 GLU A CA 1
ATOM 1532 C C . GLU A 1 191 ? 22.497 16.131 2.322 1.00 32.19 191 GLU A C 1
ATOM 1534 O O . GLU A 1 191 ? 23.019 16.811 3.202 1.00 32.19 191 GLU A O 1
ATOM 1539 N N . HIS A 1 192 ? 22.455 14.795 2.433 1.00 29.89 192 HIS A N 1
ATOM 1540 C CA . HIS A 1 192 ? 23.253 14.091 3.447 1.00 29.89 192 HIS A CA 1
ATOM 1541 C C . HIS A 1 192 ? 24.324 13.178 2.825 1.00 29.89 192 HIS A C 1
ATOM 1543 O O . HIS A 1 192 ? 24.002 12.128 2.266 1.00 29.89 192 HIS A O 1
ATOM 1549 N N . PRO A 1 193 ? 25.617 13.551 2.921 1.00 34.09 193 PRO A N 1
ATOM 1550 C CA . PRO A 1 193 ? 26.724 12.731 2.462 1.00 34.09 193 PRO A CA 1
ATOM 1551 C C . PRO A 1 193 ? 27.105 11.741 3.566 1.00 34.09 193 PRO A C 1
ATOM 1553 O O . PRO A 1 193 ? 27.972 12.029 4.380 1.00 34.09 193 PRO A O 1
ATOM 1556 N N . SER A 1 194 ? 26.458 10.579 3.632 1.00 31.23 194 SER A N 1
ATOM 1557 C CA . SER A 1 194 ? 26.953 9.487 4.487 1.00 31.23 194 SER A CA 1
ATOM 1558 C C . SER A 1 194 ? 26.430 8.118 4.052 1.00 31.23 194 SER A C 1
ATOM 1560 O O . SER A 1 194 ? 25.787 7.417 4.825 1.00 31.23 194 SER A O 1
ATOM 1562 N N . TYR A 1 195 ? 26.681 7.732 2.800 1.00 32.03 195 TYR A N 1
ATOM 1563 C CA . TYR A 1 195 ? 26.542 6.329 2.374 1.00 32.03 195 TYR A CA 1
ATOM 1564 C C . TYR A 1 195 ? 27.696 5.859 1.470 1.00 32.03 195 TYR A C 1
ATOM 1566 O O . TYR A 1 195 ? 27.542 4.953 0.657 1.00 32.03 195 TYR A O 1
ATOM 1574 N N . TYR A 1 196 ? 28.873 6.473 1.640 1.00 34.56 196 TYR A N 1
ATOM 1575 C CA . TYR A 1 196 ? 30.133 6.050 1.018 1.00 34.56 196 TYR A CA 1
ATOM 1576 C C . TYR A 1 196 ? 31.318 6.149 1.991 1.00 34.56 196 TYR A C 1
ATOM 1578 O O . TYR A 1 196 ? 32.390 6.605 1.607 1.00 34.56 196 TYR A O 1
ATOM 1586 N N . GLU A 1 197 ? 31.153 5.709 3.238 1.00 30.22 197 GLU A N 1
ATOM 1587 C CA . GLU A 1 197 ? 32.309 5.270 4.024 1.00 30.22 197 GLU A CA 1
ATOM 1588 C C . GLU A 1 197 ? 32.213 3.761 4.227 1.00 30.22 197 GLU A C 1
ATOM 1590 O O . GLU A 1 197 ? 31.401 3.223 4.971 1.00 30.22 197 GLU A O 1
ATOM 1595 N N . VAL A 1 198 ? 33.003 3.108 3.384 1.00 33.47 198 VAL A N 1
ATOM 1596 C CA . VAL A 1 198 ? 33.590 1.788 3.542 1.00 33.47 198 VAL A CA 1
ATOM 1597 C C . VAL A 1 198 ? 34.040 1.552 4.986 1.00 33.47 198 VAL A C 1
ATOM 1599 O O . VAL A 1 198 ? 34.980 2.194 5.445 1.00 33.47 198 VAL A O 1
ATOM 1602 N N . ASP A 1 199 ? 33.451 0.567 5.661 1.00 29.11 199 ASP A N 1
ATOM 1603 C CA . ASP A 1 199 ? 34.124 -0.092 6.782 1.00 29.11 199 ASP A CA 1
ATOM 1604 C C . ASP A 1 199 ? 35.226 -1.000 6.206 1.00 29.11 199 ASP A C 1
ATOM 1606 O O . ASP A 1 199 ? 35.078 -2.214 6.040 1.00 29.11 199 ASP A O 1
ATOM 1610 N N . GLU A 1 200 ? 36.342 -0.368 5.837 1.00 32.84 200 GLU A N 1
ATOM 1611 C CA . GLU A 1 200 ? 37.654 -0.999 5.835 1.00 32.84 200 GLU A CA 1
ATOM 1612 C C . GLU A 1 200 ? 38.133 -1.144 7.290 1.00 32.84 200 GLU A C 1
ATOM 1614 O O . GLU A 1 200 ? 38.438 -0.161 7.951 1.00 32.84 200 GLU A O 1
ATOM 1619 N N . TYR A 1 201 ? 38.270 -2.404 7.712 1.00 34.72 201 TYR A N 1
ATOM 1620 C CA . TYR A 1 201 ? 39.266 -2.932 8.655 1.00 34.72 201 TYR A CA 1
ATOM 1621 C C . TYR A 1 201 ? 39.304 -2.474 10.136 1.00 34.72 201 TYR A C 1
ATOM 1623 O O . TYR A 1 201 ? 39.649 -1.344 10.450 1.00 34.72 201 TYR A O 1
ATOM 1631 N N . VAL A 1 202 ? 39.250 -3.515 10.994 1.00 37.62 202 VAL A N 1
ATOM 1632 C CA . VAL A 1 202 ? 39.980 -3.713 12.278 1.00 37.62 202 VAL A CA 1
ATOM 1633 C C . VAL A 1 202 ? 39.448 -3.007 13.523 1.00 37.62 202 VAL A C 1
ATOM 1635 O O . VAL A 1 202 ? 39.518 -1.768 13.620 1.00 37.62 202 VAL A O 1
#

Mean predicted aligned error: 9.71 Å

Secondary structure (DSSP, 8-state):
-HHHHHHHHHHHHHHHHHH-TT-HHHHHHHHHHHHHHHHHHHHHHHHHHHHHHHHHHHHHHHHHHHHHHHHHH----HHHHHHHHHHHHHHHHHHHHHHHGGGS--PPPGGGB-TTT-SBPSSEEE-TTS-EEEHHHHHHHHHHT-SB-TTT--B--GGG-EE-HHHHHHHHHHHHH-GGGGSPP----TT---S-------

pLDDT: mean 83.08, std 18.49, range [29.11, 98.31]

Organism: Mucuna pruriens (NCBI:txid157652)

Sequence (202 aa):
MILLLFVVIIKALDLGRGANPKGYMVEEIWQELAKAKYLEWELSSSKRSWDLQSLKEACESALKEKHFLDAAQTERFVDDATTSQSEQLEALERVFNKAAEADTPTEVPDYLCCRITLDIFHDPVITPSGLTYERAVILEHLHKVGKFDPITREPLDPSQLVPNLAIKEAVQAFLDKHGWAYKFPYVLTFEHPSYYEVDEYV

InterPro domains:
  IPR003613 U-box domain [PF04564] (108-180)
  IPR003613 U-box domain [PS51698] (107-181)
  IPR003613 U-box domain [SM00504] (111-174)
  IPR013083 Zinc finger, RING/FYVE/PHD-type [G3DSA:3.30.40.10] (106-184)
  IPR045202 CHIP , U-box domain [cd16654] (108-178)